Protein 3IWF (pdb70)

Sequence (175 aa):
PNILYKIDNQYPYFTKNEKKIAQFILNYPHKVVNTSSQEIANQLETSSSTTSSIIRLLSKKVTPGGFNELKTTRLSSKFLPKEVTQYYNNKLHSRPNILYKIDNQYPYFTKNEKKIAQFILNYPHKVVNTSQEIANQLETSSTTSIIRLSKKVTPGGFNELKTTRLSKFLPKEVTTQYYNVNKLHSR

Organism: Staphylococcus epidermidis (strain ATCC 12228 / FDA PCI 1200) (NCBI:txid176280)

Radius of gyration: 18.82 Å; Cα contacts (8 Å, |Δi|>4): 230; chains: 2; bounding box: 56×44×41 Å

B-factor: mean 21.35, std 7.28, range [9.42, 50.56]

InterPro domains:
  IPR000281 Helix-turn-helix protein RpiR [PF01418] (3-74)
  IPR000281 Helix-turn-helix protein RpiR [PS51071] (2-78)
  IPR001347 SIS domain [PF01380] (126-254)
  IPR001347 SIS domain [PS51464] (122-263)
  IPR009057 Homedomain-like superfamily [SSF46689] (1-78)
  IPR035472 RpiR-like, SIS domain [cd05013] (119-255)
  IPR036388 Winged helix-like DNA-binding domain superfamily [G3DSA:1.10.10.10] (1-81)
  IPR046348 SIS domain superfamily [SSF53697] (105-280)
  IPR047640 HTH-type transcriptional regulator RpiR-like [PTHR30514] (1-280)

Secondary structure (DSSP, 8-state):
--HHHHHHHHGGGS-HHHHHHHHHHHH-HHHHT--HHHHHHHHTS-HHHHHHHHHHHSTTHHHHHHHHHHTTSPPB-S----BPPP-/--HHHHHHHHGGGS-HHHHHHHHHHHH-HHHHH--HHHHHHHHTS-HHHHHHHHHHHSTTHHHHHHHHHHTTSPPB-S-----BPPP-

CATH classification: 1.10.10.10

Solvent-accessible surface area: 10530 Å² total

Foldseek 3Di:
DALLVQLVVCLVVDDPLLNLLSVCCNVCVVVLLPALCVSCVVSVHHSVSQQVSQCVSPVVGSNVSSVRSQQVDDFPDPDDCGHTDHD/DALLVQLVVCLVPDDPVLNLLSVCCNVCVVVLLVALCVSCVVRVHDSVVQQVSQCVSPVVGRNVSSVRSQVVDDAPDPDDDCGHGDHD

Structure (mmCIF, N/CA/C/O backbone):
data_3IWF
#
_entry.id   3IWF
#
_cell.length_a   48.921
_cell.length_b   54.028
_cell.length_c   173.044
_cell.angle_alpha   90.000
_cell.angle_beta   90.000
_cell.angle_gamma   90.000
#
_symmetry.space_group_name_H-M   'C 2 2 21'
#
loop_
_entity.id
_entity.type
_entity.pdbx_description
1 polymer 'Transcription regulator RpiR family'
2 non-polymer 'CHLORIDE ION'
3 non-polymer 'NICKEL (II) ION'
4 non-polymer 'SODIUM ION'
5 non-polymer 2-METHOXYETHANOL
6 non-polymer 2-AMINO-2-HYDROXYMETHYL-PROPANE-1,3-DIOL
7 water water
#
loop_
_atom_site.group_PDB
_atom_site.id
_atom_site.type_symbol
_atom_site.label_atom_id
_atom_site.label_alt_id
_atom_site.label_comp_id
_atom_site.label_asym_id
_atom_site.label_entity_id
_atom_site.label_seq_id
_atom_site.pdbx_PDB_ins_code
_atom_site.Cartn_x
_atom_site.Cartn_y
_atom_site.Cartn_z
_atom_site.occupancy
_atom_site.B_iso_or_equiv
_atom_site.auth_seq_id
_atom_site.auth_comp_id
_atom_site.auth_asym_id
_atom_site.auth_atom_id
_atom_site.pdbx_PDB_model_num
ATOM 6 N N . PRO A 1 2 ? -4.753 2.772 12.253 1.00 28.16 2 PRO A N 1
ATOM 7 C CA . PRO A 1 2 ? -4.636 3.478 13.536 1.00 26.57 2 PRO A CA 1
ATOM 8 C C . PRO A 1 2 ? -3.222 3.418 14.098 1.00 24.79 2 PRO A C 1
ATOM 9 O O . PRO A 1 2 ? -2.446 2.510 13.762 1.00 25.02 2 PRO A O 1
ATOM 13 N N . ASN A 1 3 ? -2.890 4.387 14.948 1.00 21.99 3 ASN A N 1
ATOM 14 C CA . ASN A 1 3 ? -1.605 4.393 15.610 1.00 19.85 3 ASN A CA 1
ATOM 15 C C . ASN A 1 3 ? -1.788 4.998 16.995 1.00 18.28 3 ASN A C 1
ATOM 16 O O . ASN A 1 3 ? -2.063 6.196 17.142 1.00 17.82 3 ASN A O 1
ATOM 21 N N . ILE A 1 4 ? -1.665 4.157 18.017 1.00 16.40 4 ILE A N 1
ATOM 22 C CA . ILE A 1 4 ? -1.886 4.600 19.377 1.00 14.81 4 ILE A CA 1
ATOM 23 C C . ILE A 1 4 ? -0.898 5.674 19.853 1.00 13.64 4 ILE A C 1
ATOM 24 O O . ILE A 1 4 ? -1.303 6.562 20.584 1.00 13.21 4 ILE A O 1
ATOM 29 N N . LEU A 1 5 ? 0.365 5.616 19.426 1.00 13.91 5 LEU A N 1
ATOM 30 C CA . LEU A 1 5 ? 1.336 6.626 19.845 1.00 13.31 5 LEU A CA 1
ATOM 31 C C . LEU A 1 5 ? 1.010 7.992 19.219 1.00 13.40 5 LEU A C 1
ATOM 32 O O . LEU A 1 5 ? 1.083 9.028 19.898 1.00 13.34 5 LEU A O 1
ATOM 37 N N . TYR A 1 6 ? 0.609 7.980 17.944 1.00 13.34 6 TYR A N 1
ATOM 38 C CA . TYR A 1 6 ? 0.130 9.189 17.242 1.00 13.97 6 TYR A CA 1
ATOM 39 C C . TYR A 1 6 ? -1.043 9.815 17.998 1.00 13.26 6 TYR A C 1
ATOM 40 O O . TYR A 1 6 ? -1.102 11.025 18.210 1.00 13.95 6 TYR A O 1
ATOM 49 N N . LYS A 1 7 ? -1.990 8.983 18.414 1.00 12.49 7 LYS A N 1
ATOM 50 C CA . LYS A 1 7 ? -3.148 9.467 19.174 1.00 11.99 7 LYS A CA 1
ATOM 51 C C . LYS A 1 7 ? -2.713 10.092 20.497 1.00 11.44 7 LYS A C 1
ATOM 52 O O . LYS A 1 7 ? -3.143 11.207 20.850 1.00 12.01 7 LYS A O 1
ATOM 58 N N . ILE A 1 8 ? -1.913 9.361 21.276 1.00 10.58 8 ILE A N 1
ATOM 59 C CA . ILE A 1 8 ? -1.538 9.871 22.597 1.00 10.90 8 ILE A CA 1
ATOM 60 C C . ILE A 1 8 ? -0.745 11.182 22.463 1.00 10.34 8 ILE A C 1
ATOM 61 O O . ILE A 1 8 ? -0.988 12.121 23.213 1.00 11.00 8 ILE A O 1
ATOM 66 N N . ASP A 1 9 ? 0.192 11.237 21.518 1.00 11.06 9 ASP A N 1
ATOM 67 C CA . ASP A 1 9 ? 1.001 12.436 21.327 1.00 10.46 9 ASP A CA 1
ATOM 68 C C . ASP A 1 9 ? 0.097 13.658 21.080 1.00 10.78 9 ASP A C 1
ATOM 69 O O . ASP A 1 9 ? 0.350 14.742 21.600 1.00 12.25 9 ASP A O 1
ATOM 74 N N . ASN A 1 10 ? -0.916 13.489 20.231 1.00 10.93 10 ASN A N 1
ATOM 75 C CA . ASN A 1 10 ? -1.743 14.608 19.834 1.00 11.24 10 ASN A CA 1
ATOM 76 C C . ASN A 1 10 ? -2.855 14.942 20.807 1.00 11.54 10 ASN A C 1
ATOM 77 O O . ASN A 1 10 ? -3.366 16.072 20.780 1.00 13.13 10 ASN A O 1
ATOM 82 N N . GLN A 1 11 ? -3.245 13.983 21.652 1.00 11.71 11 GLN A N 1
ATOM 83 C CA . GLN A 1 11 ? -4.222 14.274 22.707 1.00 12.66 11 GLN A CA 1
ATOM 84 C C . GLN A 1 11 ? -3.559 14.798 23.966 1.00 11.84 11 GLN A C 1
ATOM 85 O O . GLN A 1 11 ? -4.215 15.456 24.803 1.00 12.58 11 GLN A O 1
ATOM 91 N N . TYR A 1 12 ? -2.267 14.493 24.117 1.00 12.40 12 TYR A N 1
ATOM 92 C CA . TYR A 1 12 ? -1.516 14.811 25.330 1.00 11.89 12 TYR A CA 1
ATOM 93 C C . TYR A 1 12 ? -1.735 16.231 25.942 1.00 12.31 12 TYR A C 1
ATOM 94 O O . TYR A 1 12 ? -1.893 16.364 27.170 1.00 13.11 12 TYR A O 1
ATOM 103 N N . PRO A 1 13 ? -1.742 17.298 25.105 1.00 12.35 13 PRO A N 1
ATOM 104 C CA . PRO A 1 13 ? -1.761 18.628 25.729 1.00 13.25 13 PRO A CA 1
ATOM 105 C C . PRO A 1 13 ? -2.974 18.930 26.588 1.00 13.78 13 PRO A C 1
ATOM 106 O O . PRO A 1 13 ? -2.888 19.814 27.442 1.00 15.41 13 PRO A O 1
ATOM 110 N N . TYR A 1 14 ? -4.060 18.179 26.409 1.00 14.10 14 TYR A N 1
ATOM 111 C CA . TYR A 1 14 ? -5.300 18.435 27.140 1.00 14.70 14 TYR A CA 1
ATOM 112 C C . TYR A 1 14 ? -5.502 17.537 28.346 1.00 16.15 14 TYR A C 1
ATOM 113 O O . TYR A 1 14 ? -6.471 17.715 29.101 1.00 18.47 14 TYR A O 1
ATOM 122 N N . PHE A 1 15 ? -4.565 16.602 28.554 1.00 15.70 15 PHE A N 1
ATOM 123 C CA . PHE A 1 15 ? -4.609 15.700 29.700 1.00 16.63 15 PHE A CA 1
ATOM 124 C C . PHE A 1 15 ? -4.330 16.468 30.988 1.00 18.01 15 PHE A C 1
ATOM 125 O O . PHE A 1 15 ? -3.689 17.530 30.964 1.00 18.95 15 PHE A O 1
ATOM 133 N N . THR A 1 16 ? -4.773 15.914 32.115 1.00 18.24 16 THR A N 1
ATOM 134 C CA . THR A 1 16 ? -4.429 16.472 33.420 1.00 19.18 16 THR A CA 1
ATOM 135 C C . THR A 1 16 ? -2.935 16.286 33.701 1.00 18.46 16 THR A C 1
ATOM 136 O O . THR A 1 16 ? -2.241 15.551 32.997 1.00 18.71 16 THR A O 1
ATOM 140 N N . LYS A 1 17 ? -2.427 16.947 34.732 1.00 19.37 17 LYS A N 1
ATOM 141 C CA . LYS A 1 17 ? -1.029 16.785 35.112 1.00 19.92 17 LYS A CA 1
ATOM 142 C C . LYS A 1 17 ? -0.658 15.320 35.332 1.00 19.17 17 LYS A C 1
ATOM 143 O O . LYS A 1 17 ? 0.366 14.838 34.823 1.00 18.15 17 LYS A O 1
ATOM 149 N N . ASN A 1 18 ? -1.507 14.608 36.056 1.00 18.94 18 ASN A N 1
ATOM 150 C CA . ASN A 1 18 ? -1.206 13.205 36.323 1.00 18.97 18 ASN A CA 1
ATOM 151 C C . ASN A 1 18 ? -1.311 12.330 35.083 1.00 17.84 18 ASN A C 1
ATOM 152 O O . ASN A 1 18 ? -0.495 11.432 34.878 1.00 17.06 18 ASN A O 1
ATOM 157 N N . GLU A 1 19 ? -2.331 12.566 34.270 1.00 16.49 19 GLU A N 1
ATOM 158 C CA . GLU A 1 19 ? -2.456 11.839 33.009 1.00 15.00 19 GLU A CA 1
ATOM 159 C C . GLU A 1 19 ? -1.238 12.077 32.109 1.00 14.85 19 GLU A C 1
ATOM 160 O O . GLU A 1 19 ? -0.778 11.155 31.439 1.00 14.81 19 GLU A O 1
ATOM 166 N N . LYS A 1 20 ? -0.743 13.320 32.082 1.00 14.53 20 LYS A N 1
ATOM 167 C CA . LYS A 1 20 ? 0.435 13.677 31.284 1.00 15.56 20 LYS A CA 1
ATOM 168 C C . LYS A 1 20 ? 1.664 12.903 31.751 1.00 14.15 20 LYS A C 1
ATOM 169 O O . LYS A 1 20 ? 2.462 12.432 30.938 1.00 15.18 20 LYS A O 1
ATOM 175 N N . LYS A 1 21 ? 1.821 12.760 33.063 1.00 14.74 21 LYS A N 1
ATOM 176 C CA . LYS A 1 21 ? 2.962 12.012 33.562 1.00 15.56 21 LYS A CA 1
ATOM 177 C C . LYS A 1 21 ? 2.940 10.570 33.048 1.00 14.96 21 LYS A C 1
ATOM 178 O O . LYS A 1 21 ? 3.964 10.033 32.623 1.00 14.79 21 LYS A O 1
ATOM 184 N N . ILE A 1 22 ? 1.760 9.957 33.071 1.00 14.75 22 ILE A N 1
ATOM 185 C CA . ILE A 1 22 ? 1.616 8.573 32.613 1.00 13.87 22 ILE A CA 1
ATOM 186 C C . ILE A 1 22 ? 1.816 8.495 31.110 1.00 12.87 22 ILE A C 1
ATOM 187 O O . ILE A 1 22 ? 2.543 7.658 30.608 1.00 13.41 22 ILE A O 1
ATOM 192 N N . ALA A 1 23 ? 1.163 9.401 30.378 1.00 12.93 23 ALA A N 1
ATOM 193 C CA . ALA A 1 23 ? 1.266 9.395 28.915 1.00 12.60 23 ALA A CA 1
ATOM 194 C C . ALA A 1 23 ? 2.688 9.648 28.436 1.00 12.33 23 ALA A C 1
ATOM 195 O O . ALA A 1 23 ? 3.140 9.019 27.483 1.00 12.30 23 ALA A O 1
ATOM 197 N N . GLN A 1 24 ? 3.395 10.573 29.081 1.00 12.12 24 GLN A N 1
ATOM 198 C CA . GLN A 1 24 ? 4.772 10.879 28.686 1.00 13.42 24 GLN A CA 1
ATOM 199 C C . GLN A 1 24 ? 5.638 9.610 28.885 1.00 12.71 24 GLN A C 1
ATOM 200 O O . GLN A 1 24 ? 6.495 9.299 28.053 1.00 13.36 24 GLN A O 1
ATOM 206 N N . PHE A 1 25 ? 5.415 8.894 29.987 1.00 12.86 25 PHE A N 1
ATOM 207 C CA . PHE A 1 25 ? 6.139 7.648 30.209 1.00 13.37 25 PHE A CA 1
ATOM 208 C C . PHE A 1 25 ? 5.902 6.629 29.085 1.00 13.34 25 PHE A C 1
ATOM 209 O O . PHE A 1 25 ? 6.840 6.000 28.596 1.00 13.93 25 PHE A O 1
ATOM 217 N N . ILE A 1 26 ? 4.645 6.473 28.686 1.00 13.01 26 ILE A N 1
ATOM 218 C CA . ILE A 1 26 ? 4.310 5.580 27.603 1.00 13.27 26 ILE A CA 1
ATOM 219 C C . ILE A 1 26 ? 4.999 5.992 26.313 1.00 12.65 26 ILE A C 1
ATOM 220 O O . ILE A 1 26 ? 5.548 5.151 25.613 1.00 13.11 26 ILE A O 1
ATOM 225 N N . LEU A 1 27 ? 4.958 7.294 26.009 1.00 12.49 27 LEU A N 1
ATOM 226 C CA . LEU A 1 27 ? 5.526 7.792 24.774 1.00 12.46 27 LEU A CA 1
ATOM 227 C C . LEU A 1 27 ? 7.052 7.667 24.754 1.00 11.70 27 LEU A C 1
ATOM 228 O O . LEU A 1 27 ? 7.642 7.481 23.677 1.00 12.86 27 LEU A O 1
ATOM 233 N N . ASN A 1 28 ? 7.673 7.841 25.922 1.00 12.85 28 ASN A N 1
ATOM 234 C CA . ASN A 1 28 ? 9.130 7.855 26.030 1.00 12.82 28 ASN A CA 1
ATOM 235 C C . ASN A 1 28 ? 9.744 6.490 26.232 1.00 13.84 28 ASN A C 1
ATOM 236 O O . ASN A 1 28 ? 10.883 6.272 25.838 1.00 14.62 28 ASN A O 1
ATOM 241 N N . TYR A 1 29 ? 8.970 5.568 26.800 1.00 13.51 29 TYR A N 1
ATOM 242 C CA . TYR A 1 29 ? 9.483 4.234 27.103 1.00 14.64 29 TYR A CA 1
ATOM 243 C C . TYR A 1 29 ? 8.473 3.174 26.626 1.00 13.93 29 TYR A C 1
ATOM 244 O O . TYR A 1 29 ? 8.082 2.287 27.395 1.00 14.52 29 TYR A O 1
ATOM 253 N N . PRO A 1 30 ? 8.060 3.232 25.343 1.00 13.22 30 PRO A N 1
ATOM 254 C CA . PRO A 1 30 ? 7.004 2.310 24.879 1.00 14.04 30 PRO A CA 1
ATOM 255 C C . PRO A 1 30 ? 7.460 0.858 24.909 1.00 14.13 30 PRO A C 1
ATOM 256 O O . PRO A 1 30 ? 6.643 -0.027 25.162 1.00 16.01 30 PRO A O 1
ATOM 260 N N . HIS A 1 31 ? 8.757 0.613 24.708 1.00 14.54 31 HIS A N 1
ATOM 261 C CA . HIS A 1 31 ? 9.256 -0.753 24.771 1.00 14.91 31 HIS A CA 1
ATOM 262 C C . HIS A 1 31 ? 9.211 -1.267 26.198 1.00 15.57 31 HIS A C 1
ATOM 263 O O . HIS A 1 31 ? 8.782 -2.404 26.448 1.00 17.09 31 HIS A O 1
ATOM 270 N N . LYS A 1 32 ? 9.655 -0.444 27.142 1.00 16.52 32 LYS A N 1
ATOM 271 C CA . LYS A 1 32 ? 9.675 -0.841 28.547 1.00 18.11 32 LYS A CA 1
ATOM 272 C C . LYS A 1 32 ? 8.246 -1.135 29.036 1.00 17.78 32 LYS A C 1
ATOM 273 O O . LYS A 1 32 ? 8.003 -2.110 29.749 1.00 19.19 32 LYS A O 1
ATOM 279 N N . VAL A 1 33 ? 7.287 -0.318 28.620 1.00 17.71 33 VAL A N 1
ATOM 280 C CA . VAL A 1 33 ? 5.910 -0.459 29.089 1.00 18.12 33 VAL A CA 1
ATOM 281 C C . VAL A 1 33 ? 5.281 -1.824 28.805 1.00 17.85 33 VAL A C 1
ATOM 282 O O . VAL A 1 33 ? 4.520 -2.336 29.632 1.00 17.98 33 VAL A O 1
ATOM 286 N N . VAL A 1 34 ? 5.583 -2.412 27.649 1.00 19.35 34 VAL A N 1
ATOM 287 C CA . VAL A 1 34 ? 4.868 -3.630 27.235 1.00 20.59 34 VAL A CA 1
ATOM 288 C C . VAL A 1 34 ? 5.185 -4.838 28.098 1.00 22.15 34 VAL A C 1
ATOM 289 O O . VAL A 1 34 ? 4.470 -5.838 28.041 1.00 23.25 34 VAL A O 1
ATOM 293 N N . ASN A 1 35 ? 6.235 -4.746 28.902 1.00 23.25 35 ASN A N 1
ATOM 294 C CA . ASN A 1 35 ? 6.553 -5.847 29.806 1.00 24.88 35 ASN A CA 1
ATOM 295 C C . ASN A 1 35 ? 6.537 -5.426 31.273 1.00 24.78 35 ASN A C 1
ATOM 296 O O . ASN A 1 35 ? 7.257 -5.978 32.115 1.00 26.31 35 ASN A O 1
ATOM 309 N N . THR A 1 37 ? 3.758 -4.522 34.528 1.00 23.25 37 THR A N 1
ATOM 310 C CA . THR A 1 37 ? 2.424 -4.530 35.087 1.00 23.27 37 THR A CA 1
ATOM 311 C C . THR A 1 37 ? 2.032 -3.086 35.386 1.00 22.38 37 THR A C 1
ATOM 312 O O . THR A 1 37 ? 2.889 -2.177 35.465 1.00 23.10 37 THR A O 1
ATOM 316 N N A SER A 1 38 ? 0.737 -2.849 35.568 0.50 22.18 38 SER A N 1
ATOM 317 N N B SER A 1 38 ? 0.736 -2.877 35.556 0.50 22.71 38 SER A N 1
ATOM 318 C CA A SER A 1 38 ? 0.260 -1.515 35.936 0.50 21.30 38 SER A CA 1
ATOM 319 C CA B SER A 1 38 ? 0.210 -1.585 35.943 0.50 22.44 38 SER A CA 1
ATOM 320 C C A SER A 1 38 ? 0.773 -1.052 37.314 0.50 21.66 38 SER A C 1
ATOM 321 C C B SER A 1 38 ? 0.803 -1.083 37.275 0.50 22.28 38 SER A C 1
ATOM 322 O O A SER A 1 38 ? 0.972 0.144 37.558 0.50 21.57 38 SER A O 1
ATOM 323 O O B SER A 1 38 ? 1.100 0.103 37.440 0.50 22.31 38 SER A O 1
ATOM 328 N N . GLN A 1 39 ? 0.989 -2.006 38.207 1.00 21.71 39 GLN A N 1
ATOM 329 C CA . GLN A 1 39 ? 1.504 -1.693 39.520 1.00 22.19 39 GLN A CA 1
ATOM 330 C C . GLN A 1 39 ? 2.955 -1.232 39.450 1.00 21.96 39 GLN A C 1
ATOM 331 O O . GLN A 1 39 ? 3.379 -0.279 40.155 1.00 22.18 39 GLN A O 1
ATOM 337 N N . GLU A 1 40 ? 3.708 -1.892 38.582 1.00 22.20 40 GLU A N 1
ATOM 338 C CA . GLU A 1 40 ? 5.096 -1.510 38.343 1.00 21.63 40 GLU A CA 1
ATOM 339 C C . GLU A 1 40 ? 5.199 -0.092 37.761 1.00 20.98 40 GLU A C 1
ATOM 340 O O . GLU A 1 40 ? 6.074 0.693 38.167 1.00 21.25 40 GLU A O 1
ATOM 346 N N . ILE A 1 41 ? 4.322 0.237 36.819 1.00 20.64 41 ILE A N 1
ATOM 347 C CA . ILE A 1 41 ? 4.341 1.583 36.257 1.00 20.05 41 ILE A CA 1
ATOM 348 C C . ILE A 1 41 ? 3.969 2.619 37.322 1.00 20.66 41 ILE A C 1
ATOM 349 O O . ILE A 1 41 ? 4.602 3.682 37.424 1.00 21.18 41 ILE A O 1
ATOM 354 N N . ALA A 1 42 ? 2.962 2.307 38.129 1.00 21.04 42 ALA A N 1
ATOM 355 C CA . ALA A 1 42 ? 2.526 3.195 39.204 1.00 21.67 42 ALA A CA 1
ATOM 356 C C . ALA A 1 42 ? 3.630 3.547 40.203 1.00 22.45 42 ALA A C 1
ATOM 357 O O . ALA A 1 42 ? 3.788 4.694 40.640 1.00 22.92 42 ALA A O 1
ATOM 359 N N . ASN A 1 43 ? 4.387 2.537 40.584 1.00 21.65 43 ASN A N 1
ATOM 360 C CA . ASN A 1 43 ? 5.486 2.774 41.517 1.00 21.32 43 ASN A CA 1
ATOM 361 C C . ASN A 1 43 ? 6.562 3.648 40.894 1.00 21.83 43 ASN A C 1
ATOM 362 O O . ASN A 1 43 ? 7.112 4.524 41.576 1.00 22.62 43 ASN A O 1
ATOM 367 N N . GLN A 1 44 ? 6.865 3.402 39.613 1.00 21.63 44 GLN A N 1
ATOM 368 C CA . GLN A 1 44 ? 7.913 4.133 38.904 1.00 22.76 44 GLN A CA 1
ATOM 369 C C . GLN A 1 44 ? 7.547 5.612 38.827 1.00 22.69 44 GLN A C 1
ATOM 370 O O . GLN A 1 44 ? 8.413 6.478 38.950 1.00 23.38 44 GLN A O 1
ATOM 376 N N . LEU A 1 45 ? 6.262 5.885 38.629 1.00 21.90 45 LEU A N 1
ATOM 377 C CA . LEU A 1 45 ? 5.788 7.243 38.392 1.00 21.76 45 LEU A CA 1
ATOM 378 C C . LEU A 1 45 ? 5.187 7.870 39.645 1.00 22.70 45 LEU A C 1
ATOM 379 O O . LEU A 1 45 ? 4.663 8.976 39.598 1.00 24.05 45 LEU A O 1
ATOM 384 N N . GLU A 1 46 ? 5.263 7.170 40.778 1.00 23.38 46 GLU A N 1
ATOM 385 C CA . GLU A 1 46 ? 4.698 7.655 42.025 1.00 25.66 46 GLU A CA 1
ATOM 386 C C . GLU A 1 46 ? 3.221 8.017 41.869 1.00 25.09 46 GLU A C 1
ATOM 387 O O . GLU A 1 46 ? 2.774 9.093 42.255 1.00 26.21 46 GLU A O 1
ATOM 393 N N . THR A 1 47 ? 2.464 7.093 41.281 1.00 24.63 47 THR A N 1
ATOM 394 C CA . THR A 1 47 ? 1.015 7.228 41.170 1.00 24.74 47 THR A CA 1
ATOM 395 C C . THR A 1 47 ? 0.346 5.872 41.496 1.00 24.40 47 THR A C 1
ATOM 396 O O . THR A 1 47 ? 1.030 4.935 41.888 1.00 24.35 47 THR A O 1
ATOM 400 N N . SER A 1 48 ? -0.968 5.753 41.304 1.00 24.12 48 SER A N 1
ATOM 401 C CA . SER A 1 48 ? -1.657 4.506 41.670 1.00 24.09 48 SER A CA 1
ATOM 402 C C . SER A 1 48 ? -1.818 3.583 40.461 1.00 22.87 48 SER A C 1
ATOM 403 O O . SER A 1 48 ? -1.789 4.051 39.315 1.00 24.10 48 SER A O 1
ATOM 406 N N . SER A 1 49 ? -1.979 2.282 40.706 1.00 23.66 49 SER A N 1
ATOM 407 C CA A SER A 1 49 ? -2.262 1.343 39.628 0.50 22.92 49 SER A CA 1
ATOM 408 C CA B SER A 1 49 ? -2.243 1.359 39.609 0.50 23.30 49 SER A CA 1
ATOM 409 C C . SER A 1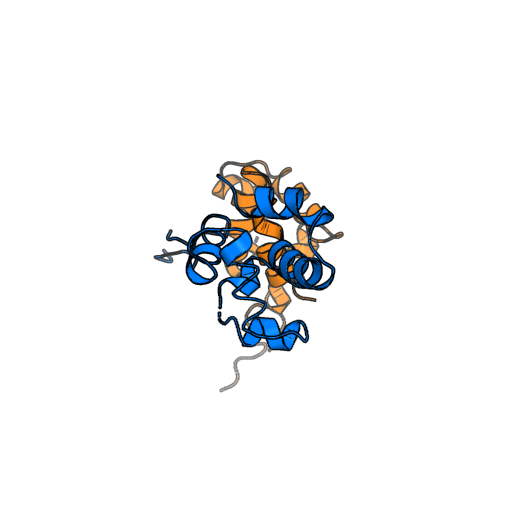 49 ? -3.559 1.705 38.913 1.00 22.73 49 SER A C 1
ATOM 410 O O . SER A 1 49 ? -3.640 1.649 37.673 1.00 22.51 49 SER A O 1
ATOM 415 N N A THR A 1 50 ? -4.569 2.058 39.707 0.50 21.97 50 THR A N 1
ATOM 416 N N B THR A 1 50 ? -4.596 2.051 39.676 0.50 22.56 50 THR A N 1
ATOM 417 C CA A THR A 1 50 ? -5.858 2.499 39.180 0.50 21.52 50 THR A CA 1
ATOM 418 C CA B THR A 1 50 ? -5.878 2.433 39.060 0.50 22.44 50 THR A CA 1
ATOM 419 C C A THR A 1 50 ? -5.694 3.627 38.154 0.50 21.52 50 THR A C 1
ATOM 420 C C B THR A 1 50 ? -5.753 3.685 38.185 0.50 22.42 50 THR A C 1
ATOM 421 O O A THR A 1 50 ? -6.269 3.558 37.074 0.50 20.74 50 THR A O 1
ATOM 422 O O B THR A 1 50 ? -6.520 3.869 37.243 0.50 22.12 50 THR A O 1
ATOM 429 N N A SER A 1 51 ? -4.899 4.646 38.480 0.50 21.71 51 SER A N 1
ATOM 430 N N B SER A 1 51 ? -4.782 4.536 38.500 0.50 22.26 51 SER A N 1
ATOM 431 C CA A SER A 1 51 ? -4.648 5.742 37.549 0.50 21.86 51 SER A CA 1
ATOM 432 C CA B SER A 1 51 ? -4.492 5.706 37.693 0.50 22.11 51 SER A CA 1
ATOM 433 C C A SER A 1 51 ? -4.058 5.252 36.219 0.50 21.13 51 SER A C 1
ATOM 434 C C B SER A 1 51 ? -4.035 5.268 36.296 0.50 21.38 51 SER A C 1
ATOM 435 O O A SER A 1 51 ? 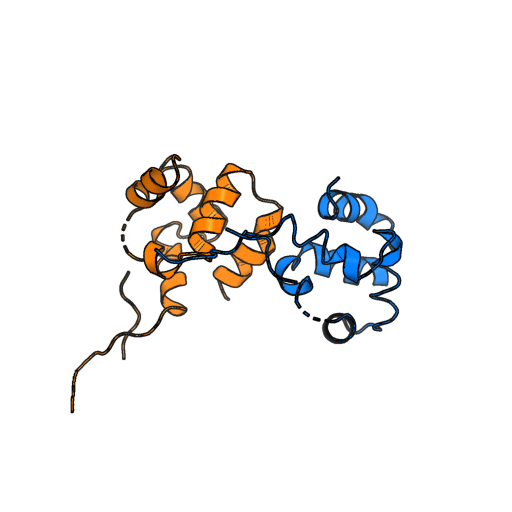-4.400 5.784 35.159 0.50 21.62 51 SER A O 1
ATOM 436 O O B SER A 1 51 ? -4.454 5.833 35.282 0.50 21.94 51 SER A O 1
ATOM 441 N N . ILE A 1 52 ? -3.175 4.252 36.272 1.00 21.61 52 ILE A N 1
ATOM 442 C CA . ILE A 1 52 ? -2.579 3.715 35.042 1.00 20.71 52 ILE A CA 1
ATOM 443 C C . ILE A 1 52 ? -3.707 3.071 34.198 1.00 20.28 52 ILE A C 1
ATOM 444 O O . ILE A 1 52 ? -3.811 3.289 32.983 1.00 20.14 52 ILE A O 1
ATOM 449 N N . ILE A 1 53 ? -4.581 2.328 34.873 1.00 20.08 53 ILE A N 1
ATOM 450 C CA . ILE A 1 53 ? -5.730 1.699 34.235 1.00 20.07 53 ILE A CA 1
ATOM 451 C C . ILE A 1 53 ? -6.711 2.712 33.633 1.00 20.39 53 ILE A C 1
ATOM 452 O O . ILE A 1 53 ? -7.158 2.544 32.481 1.00 20.07 53 ILE A O 1
ATOM 457 N N . ARG A 1 54 ? -7.058 3.744 34.401 1.00 20.33 54 ARG A N 1
ATOM 458 C CA . ARG A 1 54 ? -7.984 4.768 33.907 1.00 21.01 54 ARG A CA 1
ATOM 459 C C . ARG A 1 54 ? -7.432 5.498 32.680 1.00 19.65 54 ARG A C 1
ATOM 460 O O . ARG A 1 54 ? -8.181 5.739 31.724 1.00 20.33 54 ARG A O 1
ATOM 468 N N . LEU A 1 55 ? -6.140 5.841 32.674 1.00 18.71 55 LEU A N 1
ATOM 469 C CA A LEU A 1 55 ? -5.652 6.538 31.484 0.50 18.37 55 LEU A CA 1
ATOM 470 C CA B LEU A 1 55 ? -5.506 6.503 31.520 0.50 17.80 55 LEU A CA 1
ATOM 471 C C . LEU A 1 55 ? -5.573 5.583 30.304 1.00 17.57 55 LEU A C 1
ATOM 472 O O . LEU A 1 55 ? -5.901 5.987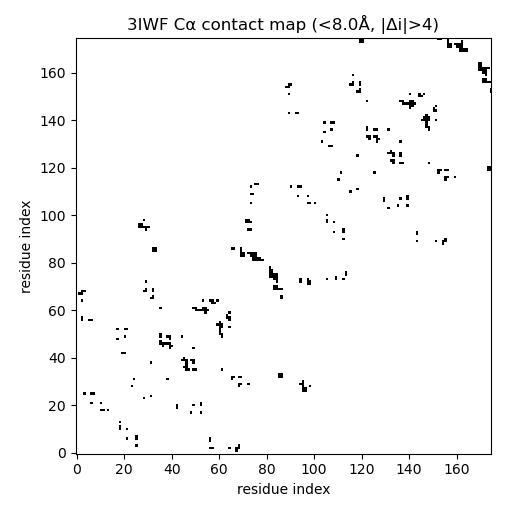 29.177 1.00 17.66 55 LEU A O 1
ATOM 481 N N . SER A 1 56 ? -5.198 4.331 30.546 1.00 17.12 56 SER A N 1
ATOM 482 C CA . SER A 1 56 ? -5.253 3.328 29.483 1.00 16.40 56 SER A CA 1
ATOM 483 C C . SER A 1 56 ? -6.645 3.228 28.851 1.00 16.70 56 SER A C 1
ATOM 484 O O . SER A 1 56 ? -6.749 3.189 27.624 1.00 16.25 56 SER A O 1
ATOM 487 N N . LYS A 1 57 ? -7.692 3.176 29.682 1.00 16.93 57 LYS A N 1
ATOM 488 C CA . LYS A 1 57 ? -9.075 3.074 29.181 1.00 17.67 57 LYS A CA 1
ATOM 489 C C . LYS A 1 57 ? -9.504 4.349 28.456 1.00 17.70 57 LYS A C 1
ATOM 490 O O . LYS A 1 57 ? -10.326 4.309 27.526 1.00 18.55 57 LYS A O 1
ATOM 496 N N . LYS A 1 58 ? -8.919 5.475 28.858 1.00 18.01 58 LYS A N 1
ATOM 497 C CA . LYS A 1 58 ? -9.209 6.719 28.193 1.00 19.11 58 LYS A CA 1
ATOM 498 C C . LYS A 1 58 ? -8.675 6.732 26.756 1.00 18.57 58 LYS A C 1
ATOM 499 O O . LYS A 1 58 ? -9.311 7.262 25.853 1.00 19.75 58 LYS A O 1
ATOM 505 N N . VAL A 1 59 ? -7.503 6.154 26.549 1.00 17.52 59 VAL A N 1
ATOM 506 C CA . VAL A 1 59 ? -6.877 6.194 25.218 1.00 17.08 59 VAL A CA 1
ATOM 507 C C . VAL A 1 59 ? -7.211 5.015 24.307 1.00 16.59 59 VAL A C 1
ATOM 508 O O . VAL A 1 59 ? -7.109 5.131 23.091 1.00 17.26 59 VAL A O 1
ATOM 512 N N . THR A 1 60 ? -7.623 3.888 24.876 1.00 15.85 60 THR A N 1
ATOM 513 C CA . THR A 1 60 ? -8.032 2.769 24.044 1.00 15.96 60 THR A CA 1
ATOM 514 C C . THR A 1 60 ? -9.140 1.985 24.756 1.00 15.58 60 THR A C 1
ATOM 515 O O . THR A 1 60 ? -9.061 1.779 25.955 1.00 15.18 60 THR A O 1
ATOM 519 N N . PRO A 1 61 ? -10.179 1.552 24.017 1.00 16.16 61 PRO A N 1
ATOM 520 C CA . PRO A 1 61 ? -11.338 0.953 24.697 1.00 16.69 61 PRO A CA 1
ATOM 521 C C . PRO A 1 61 ? -11.026 -0.246 25.590 1.00 16.56 61 PRO A C 1
ATOM 522 O O . PRO A 1 61 ? -11.618 -0.387 26.662 1.00 17.66 61 PRO A O 1
ATOM 526 N N . GLY A 1 62 ? -10.090 -1.090 25.152 1.00 16.02 62 GLY A N 1
ATOM 527 C CA . GLY A 1 62 ? -9.718 -2.289 25.886 1.00 17.10 62 GLY A CA 1
ATOM 528 C C . GLY A 1 62 ? -8.737 -2.058 27.022 1.00 16.81 62 GLY A C 1
ATOM 529 O O . GLY A 1 62 ? -8.217 -3.021 27.588 1.00 18.10 62 GLY A O 1
ATOM 530 N N . GLY A 1 63 ? -8.437 -0.796 27.363 1.00 16.36 63 GLY A N 1
ATOM 531 C CA . GLY A 1 63 ? -7.635 -0.506 28.555 1.00 17.33 63 GLY A CA 1
ATOM 532 C C . GLY A 1 63 ? -6.198 -0.988 28.473 1.00 16.62 63 GLY A C 1
ATOM 533 O O . GLY A 1 63 ? -5.603 -1.053 27.384 1.00 16.71 63 GLY A O 1
ATOM 534 N N . PHE A 1 64 ? -5.641 -1.333 29.630 1.00 17.88 64 PHE A N 1
ATOM 535 C CA . PHE A 1 64 ? -4.197 -1.596 29.740 1.00 18.21 64 PHE A CA 1
ATOM 536 C C . PHE A 1 64 ? -3.682 -2.770 28.884 1.00 18.95 64 PHE A C 1
ATOM 537 O O . PHE A 1 64 ? -2.655 -2.641 28.194 1.00 18.89 64 PHE A O 1
ATOM 545 N N . ASN A 1 65 ? -4.375 -3.909 28.924 1.00 20.41 65 ASN A N 1
ATOM 546 C CA . ASN A 1 65 ? -4.029 -5.046 28.064 1.00 21.17 65 ASN A CA 1
ATOM 547 C C . ASN A 1 65 ? -4.000 -4.634 26.614 1.00 19.41 65 ASN A C 1
ATOM 548 O O . ASN A 1 65 ? -3.084 -4.976 25.889 1.00 19.38 65 ASN A O 1
ATOM 553 N N . GLU A 1 66 ? -5.001 -3.873 26.192 1.00 17.67 66 GLU A N 1
ATOM 554 C CA . GLU A 1 66 ? -5.067 -3.477 24.797 1.00 16.82 66 GLU A CA 1
ATOM 555 C C . GLU A 1 66 ? -4.023 -2.422 24.446 1.00 15.72 66 GLU A C 1
ATOM 556 O O . GLU A 1 66 ? -3.487 -2.456 23.349 1.00 16.06 66 GLU A O 1
ATOM 562 N N . LEU A 1 67 ? -3.720 -1.517 25.377 1.00 15.75 67 LEU A N 1
ATOM 563 C CA . LEU A 1 67 ? -2.640 -0.561 25.167 1.00 15.91 67 LEU A CA 1
ATOM 564 C C . LEU A 1 67 ? -1.342 -1.310 24.857 1.00 15.78 67 LEU A C 1
ATOM 565 O O . LEU A 1 67 ? -0.618 -0.964 23.905 1.00 15.46 67 LEU A O 1
ATOM 570 N N . LYS A 1 68 ? -1.033 -2.322 25.667 1.00 16.23 68 LYS A N 1
ATOM 571 C CA . LYS A 1 68 ? 0.213 -3.068 25.466 1.00 17.56 68 LYS A CA 1
ATOM 572 C C . LYS A 1 68 ? 0.195 -3.836 24.138 1.00 17.29 68 LYS A C 1
ATOM 573 O O . LYS A 1 68 ? 1.207 -3.886 23.439 1.00 18.51 68 LYS A O 1
ATOM 579 N N A THR A 1 69 ? -0.956 -4.416 23.796 0.50 17.17 69 THR A N 1
ATOM 580 N N B THR A 1 69 ? -0.941 -4.413 23.755 0.50 17.71 69 THR A N 1
ATOM 581 C CA A THR A 1 69 ? -1.113 -5.095 22.516 0.50 17.50 69 THR A CA 1
ATOM 582 C CA B THR A 1 69 ? -0.982 -5.123 22.477 0.50 18.43 69 THR A CA 1
ATOM 583 C C A THR A 1 69 ? -0.812 -4.144 21.362 0.50 16.88 69 THR A C 1
ATOM 584 C C B THR A 1 69 ? -0.859 -4.167 21.279 0.50 17.47 69 THR A C 1
ATOM 585 O O A THR A 1 69 ? 0.006 -4.439 20.489 0.50 17.71 69 THR A O 1
ATOM 586 O O B THR A 1 69 ? -0.198 -4.483 20.283 0.50 18.21 69 THR A O 1
ATOM 593 N N . ARG A 1 70 ? -1.462 -2.983 21.391 1.00 16.71 70 ARG A N 1
ATOM 594 C CA . ARG A 1 70 ? -1.304 -1.965 20.361 1.00 16.34 70 ARG A CA 1
ATOM 595 C C . ARG A 1 70 ? 0.123 -1.452 20.276 1.00 16.41 70 ARG A C 1
ATOM 596 O O . ARG A 1 70 ? 0.676 -1.336 19.169 1.00 16.98 70 ARG A O 1
ATOM 604 N N . LEU A 1 71 ? 0.746 -1.200 21.431 1.00 16.16 71 LEU A N 1
ATOM 605 C CA . LEU A 1 71 ? 2.157 -0.768 21.443 1.00 16.64 71 LEU A CA 1
ATOM 606 C C . LEU A 1 71 ? 3.047 -1.794 20.776 1.00 17.39 71 LEU A C 1
ATOM 607 O O . LEU A 1 71 ? 3.967 -1.438 20.020 1.00 18.19 71 LEU A O 1
ATOM 612 N N A SER A 1 72 ? 2.775 -3.067 21.056 0.50 18.02 72 SER A N 1
ATOM 613 N N B SER A 1 72 ? 2.772 -3.069 21.057 0.50 18.04 72 SER A N 1
ATOM 614 C CA A SER A 1 72 ? 3.643 -4.137 20.590 0.50 18.89 72 SER A CA 1
ATOM 615 C CA B SER A 1 72 ? 3.641 -4.146 20.596 0.50 18.96 72 SER A CA 1
ATOM 616 C C A SER A 1 72 ? 3.745 -4.203 19.078 0.50 19.32 72 SER A C 1
ATOM 617 C C B SER A 1 72 ? 3.743 -4.206 19.081 0.50 19.36 72 SER A C 1
ATOM 618 O O A SER A 1 72 ? 4.771 -4.634 18.545 0.50 19.39 72 SER A O 1
ATOM 619 O O B SER A 1 72 ? 4.770 -4.638 18.549 0.50 19.43 72 SER A O 1
ATOM 624 N N . LYS A 1 73 ? 2.693 -3.753 18.392 1.00 20.14 73 LYS A N 1
ATOM 625 C CA . LYS A 1 73 ? 2.697 -3.677 16.925 1.00 20.92 73 LYS A CA 1
ATOM 626 C C . LYS A 1 73 ? 3.747 -2.713 16.355 1.00 20.91 73 LYS A C 1
ATOM 627 O O . LYS A 1 73 ? 4.134 -2.838 15.189 1.00 22.76 73 LYS A O 1
ATOM 629 N N . PHE A 1 74 ? 4.180 -1.738 17.157 1.00 18.95 74 PHE A N 1
ATOM 630 C CA . PHE A 1 74 ? 5.142 -0.724 16.716 1.00 19.12 74 PHE A CA 1
ATOM 631 C C . PHE A 1 74 ? 6.523 -0.966 17.271 1.00 18.32 74 PHE A C 1
ATOM 632 O O . PHE A 1 74 ? 7.400 -0.121 17.134 1.00 19.35 74 PHE A O 1
ATOM 640 N N . LEU A 1 75 ? 6.713 -2.120 17.899 1.00 17.15 75 LEU A N 1
ATOM 641 C CA . LEU A 1 75 ? 8.019 -2.491 18.420 1.00 17.33 75 LEU A CA 1
ATOM 642 C C . LEU A 1 75 ? 8.695 -3.471 17.463 1.00 17.62 75 LEU A C 1
ATOM 643 O O . LEU A 1 75 ? 8.052 -4.050 16.585 1.00 18.09 75 LEU A O 1
ATOM 648 N N . PRO A 1 76 ? 10.002 -3.672 17.634 1.00 18.00 76 PRO A N 1
ATOM 649 C CA . PRO A 1 76 ? 10.717 -4.585 16.736 1.00 18.80 76 PRO A CA 1
ATOM 650 C C . PRO A 1 76 ? 10.184 -6.013 16.813 1.00 20.17 76 PRO A C 1
ATOM 651 O O . PRO A 1 76 ? 9.807 -6.480 17.883 1.00 20.10 76 PRO A O 1
ATOM 655 N N . LYS A 1 77 ? 10.128 -6.656 15.655 1.00 21.63 77 LYS A N 1
ATOM 656 C CA . LYS A 1 77 ? 9.817 -8.068 15.572 1.00 23.37 77 LYS A CA 1
ATOM 657 C C . LYS A 1 77 ? 10.988 -8.863 16.116 1.00 23.04 77 LYS A C 1
ATOM 658 O O . LYS A 1 77 ? 12.146 -8.409 16.086 1.00 24.00 77 LYS A O 1
ATOM 664 N N . GLU A 1 78 ? 10.681 -10.040 16.638 1.00 23.03 78 GLU A N 1
ATOM 665 C CA . GLU A 1 78 ? 11.691 -10.874 17.270 1.00 23.32 78 GLU A CA 1
ATOM 666 C C . GLU A 1 78 ? 12.012 -12.046 16.389 1.00 23.65 78 GLU A C 1
ATOM 667 O O . GLU A 1 78 ? 11.140 -12.577 15.722 1.00 24.75 78 GLU A O 1
ATOM 673 N N . VAL A 1 79 ? 13.266 -12.469 16.420 1.00 23.62 79 VAL A N 1
ATOM 674 C CA . VAL A 1 79 ? 13.708 -13.603 15.634 1.00 24.71 79 VAL A CA 1
ATOM 675 C C . VAL A 1 79 ? 13.130 -14.888 16.227 1.00 26.69 79 VAL A C 1
ATOM 676 O O . VAL A 1 79 ? 13.207 -15.114 17.431 1.00 27.71 79 VAL A O 1
ATOM 680 N N . THR A 1 80 ? 12.542 -15.707 15.360 1.00 28.27 80 THR A N 1
ATOM 681 C CA . THR A 1 80 ? 11.986 -17.000 15.766 1.00 29.79 80 THR A CA 1
ATOM 682 C C . THR A 1 80 ? 13.069 -18.064 15.722 1.00 29.36 80 THR A C 1
ATOM 683 O O . THR A 1 80 ? 13.247 -18.822 16.673 1.00 31.26 80 THR A O 1
ATOM 687 N N . GLN A 1 81 ? 13.792 -18.117 14.613 1.00 28.42 81 GLN A N 1
ATOM 688 C CA . GLN A 1 81 ? 14.861 -19.085 14.466 1.00 27.81 81 GLN A CA 1
ATOM 689 C C . GLN A 1 81 ? 16.154 -18.402 14.058 1.00 26.37 81 GLN A C 1
ATOM 690 O O . GLN A 1 81 ? 16.182 -17.621 13.102 1.00 26.62 81 GLN A O 1
ATOM 692 N N . TYR A 1 82 ? 17.211 -18.686 14.821 1.00 25.69 82 TYR A N 1
ATOM 693 C CA A TYR A 1 82 ? 18.554 -18.184 14.522 0.50 25.11 82 TYR A CA 1
ATOM 694 C CA B TYR A 1 82 ? 18.554 -18.201 14.538 0.50 25.08 82 TYR A CA 1
ATOM 695 C C . TYR A 1 82 ? 19.317 -19.177 13.652 1.00 25.66 82 TYR A C 1
ATOM 696 O O . TYR A 1 82 ? 19.935 -20.120 14.152 1.00 25.64 82 TYR A O 1
ATOM 713 N N . ASN A 1 83 ? 19.255 -18.944 12.344 1.00 27.15 83 ASN A N 1
ATOM 714 C CA . ASN A 1 83 ? 19.869 -19.793 11.328 1.00 28.77 83 ASN A CA 1
ATOM 715 C C . ASN A 1 83 ? 21.059 -19.077 10.710 1.00 29.58 83 ASN A C 1
ATOM 716 O O . ASN A 1 83 ? 20.893 -17.980 10.158 1.00 30.60 83 ASN A O 1
ATOM 721 N N . ASN A 1 97 ? 10.171 -14.191 11.697 1.00 36.58 97 ASN A N 1
ATOM 722 C CA . ASN A 1 97 ? 10.058 -13.237 12.797 1.00 36.05 97 ASN A CA 1
ATOM 723 C C . ASN A 1 97 ? 8.643 -13.213 13.370 1.00 34.91 97 ASN A C 1
ATOM 724 O O . ASN A 1 97 ? 7.672 -13.542 12.675 1.00 35.95 97 ASN A O 1
ATOM 729 N N . LYS A 1 98 ? 8.528 -12.824 14.637 1.00 32.87 98 LYS A N 1
ATOM 730 C CA . LYS A 1 98 ? 7.239 -12.787 15.320 1.00 31.15 98 LYS A CA 1
ATOM 731 C C . LYS A 1 98 ? 6.995 -11.436 15.990 1.00 30.03 98 LYS A C 1
ATOM 732 O O . LYS A 1 98 ? 7.928 -10.653 16.195 1.00 28.95 98 LYS A O 1
ATOM 738 N N . LEU A 1 99 ? 5.735 -11.177 16.325 1.00 28.90 99 LEU A N 1
ATOM 739 C CA . LEU A 1 99 ? 5.335 -9.996 17.064 1.00 28.88 99 LEU A CA 1
ATOM 740 C C . LEU A 1 99 ? 6.126 -9.884 18.350 1.00 27.34 99 LEU A C 1
ATOM 741 O O . LEU A 1 99 ? 6.382 -10.884 19.032 1.00 27.48 99 LEU A O 1
ATOM 746 N N . HIS A 1 100 ? 6.543 -8.662 18.675 1.00 26.03 100 HIS A N 1
ATOM 747 C CA . HIS A 1 100 ? 7.227 -8.430 19.919 1.00 25.22 100 HIS A CA 1
ATOM 748 C C . HIS A 1 100 ? 6.386 -8.953 21.081 1.00 27.14 100 HIS A C 1
ATOM 749 O O . HIS A 1 100 ? 5.163 -8.771 21.111 1.00 27.66 100 HIS A O 1
ATOM 756 N N . SER A 1 101 ? 7.053 -9.581 22.040 1.00 29.02 101 SER A N 1
ATOM 757 C CA . SER A 1 101 ? 6.391 -10.050 23.258 1.00 30.90 101 SER A CA 1
ATOM 758 C C . SER A 1 101 ? 5.642 -8.944 24.018 1.00 32.09 101 SER A C 1
ATOM 759 O O . SER A 1 101 ? 5.934 -7.736 23.881 1.00 31.84 101 SER A O 1
ATOM 762 N N . ARG A 1 102 ? 4.683 -9.382 24.830 1.00 32.88 102 ARG A N 1
ATOM 763 C CA . ARG A 1 102 ? 4.003 -8.541 25.811 1.00 33.53 102 ARG A CA 1
ATOM 764 C C . ARG A 1 102 ? 3.626 -9.462 26.955 1.00 34.34 102 ARG A C 1
ATOM 765 O O . ARG A 1 102 ? 3.494 -10.673 26.743 1.00 35.09 102 ARG A O 1
ATOM 772 N N . PRO B 1 2 ? 24.379 4.750 30.834 1.00 26.14 2 PRO B N 1
ATOM 773 C CA . PRO B 1 2 ? 23.652 4.698 29.551 1.00 25.67 2 PRO B CA 1
ATOM 774 C C . PRO B 1 2 ? 23.651 3.302 28.955 1.00 24.76 2 PRO B C 1
ATOM 775 O O . PRO B 1 2 ? 24.541 2.490 29.237 1.00 25.49 2 PRO B O 1
ATOM 779 N N . ASN B 1 3 ? 22.647 3.034 28.130 1.00 22.29 3 ASN B N 1
ATOM 780 C CA . ASN B 1 3 ? 22.537 1.743 27.460 1.00 20.97 3 ASN B CA 1
ATOM 781 C C . ASN B 1 3 ? 21.971 2.009 26.077 1.00 19.99 3 ASN B C 1
ATOM 782 O O . ASN B 1 3 ? 20.828 2.462 25.925 1.00 18.62 3 ASN B O 1
ATOM 787 N N . ILE B 1 4 ? 22.806 1.785 25.064 1.00 17.73 4 ILE B N 1
ATOM 788 C CA . ILE B 1 4 ? 22.424 2.098 23.692 1.00 16.13 4 ILE B CA 1
ATOM 789 C C . ILE B 1 4 ? 21.266 1.232 23.188 1.00 14.90 4 ILE B C 1
ATOM 790 O O . ILE B 1 4 ? 20.430 1.718 22.434 1.00 14.15 4 ILE B O 1
ATOM 795 N N . LEU B 1 5 ? 21.197 -0.028 23.621 1.00 14.76 5 LEU B N 1
ATOM 796 C CA . LEU B 1 5 ? 20.098 -0.905 23.187 1.00 14.21 5 LEU B CA 1
ATOM 797 C C . LEU B 1 5 ? 18.784 -0.441 23.819 1.00 14.50 5 LEU B C 1
ATOM 798 O O . LEU B 1 5 ? 17.755 -0.437 23.143 1.00 14.62 5 LEU B O 1
ATOM 803 N N . TYR B 1 6 ? 18.831 -0.039 25.082 1.00 15.13 6 TYR B N 1
ATOM 804 C CA . TYR B 1 6 ? 17.686 0.553 25.775 1.00 15.00 6 TYR B CA 1
ATOM 805 C C . TYR B 1 6 ? 17.149 1.781 25.018 1.00 14.10 6 TYR B C 1
ATOM 806 O O . TYR B 1 6 ? 15.931 1.930 24.794 1.00 14.63 6 TYR B O 1
ATOM 815 N N . LYS B 1 7 ? 18.072 2.634 24.581 1.00 13.39 7 LYS B N 1
ATOM 816 C CA . LYS B 1 7 ? 17.716 3.803 23.799 1.00 13.18 7 LYS B CA 1
ATOM 817 C C . LYS B 1 7 ? 17.040 3.429 22.490 1.00 12.61 7 LYS B C 1
ATOM 818 O O . LYS B 1 7 ? 15.955 3.943 22.178 1.00 13.68 7 LYS B O 1
ATOM 824 N N . ILE B 1 8 ? 17.683 2.549 21.711 1.00 12.61 8 ILE B N 1
ATOM 825 C CA . ILE B 1 8 ? 17.151 2.192 20.390 1.00 12.14 8 ILE B CA 1
ATOM 826 C C . ILE B 1 8 ? 15.781 1.524 20.517 1.00 11.90 8 ILE B C 1
ATOM 827 O O . ILE B 1 8 ? 14.860 1.860 19.776 1.00 12.57 8 ILE B O 1
ATOM 832 N N . ASP B 1 9 ? 15.637 0.589 21.460 1.00 12.53 9 ASP B N 1
ATOM 833 C CA . ASP B 1 9 ? 14.329 -0.063 21.699 1.00 13.12 9 ASP B CA 1
ATOM 834 C C . ASP B 1 9 ? 13.202 0.944 21.944 1.00 13.17 9 ASP B C 1
ATOM 835 O O . ASP B 1 9 ? 12.110 0.810 21.407 1.00 14.40 9 ASP B O 1
ATOM 840 N N . ASN B 1 10 ? 13.474 1.944 22.775 1.00 12.72 10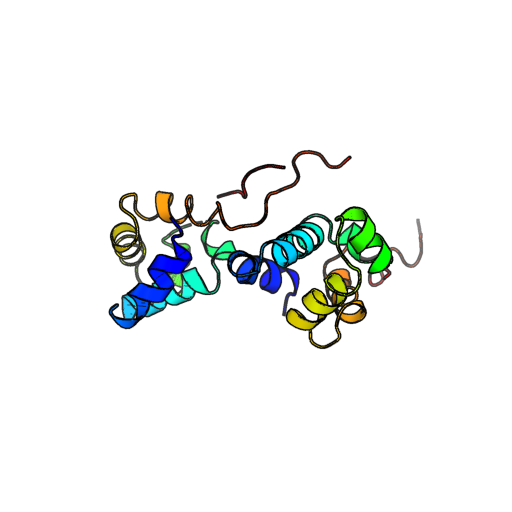 ASN B N 1
ATOM 841 C CA . ASN B 1 10 ? 12.437 2.886 23.158 1.00 13.04 10 ASN B CA 1
ATOM 842 C C . ASN B 1 10 ? 12.216 4.035 22.181 1.00 12.69 10 ASN B C 1
ATOM 843 O O . ASN B 1 10 ? 11.150 4.670 22.220 1.00 14.59 10 ASN B O 1
ATOM 848 N N . GLN B 1 11 ? 13.198 4.306 21.314 1.00 12.77 11 GLN B N 1
ATOM 849 C CA . GLN B 1 11 ? 13.008 5.280 20.229 1.00 13.23 11 GLN B CA 1
ATOM 850 C C . GLN B 1 11 ? 12.449 4.665 18.961 1.00 13.25 11 GLN B C 1
ATOM 851 O O . GLN B 1 11 ? 11.871 5.368 18.133 1.00 13.62 11 GLN B O 1
ATOM 857 N N . TYR B 1 12 ? 12.584 3.346 18.825 1.00 13.09 12 TYR B N 1
ATOM 858 C CA . TYR B 1 12 ? 12.215 2.613 17.617 1.00 12.83 12 TYR B CA 1
ATOM 859 C C . TYR B 1 12 ? 10.842 2.977 17.017 1.00 13.57 12 TYR B C 1
ATOM 860 O O . TYR B 1 12 ? 10.749 3.159 15.818 1.00 13.31 12 TYR B O 1
ATOM 869 N N . PRO B 1 13 ? 9.778 3.092 17.848 1.00 13.42 13 PRO B N 1
ATOM 870 C CA . PRO B 1 13 ? 8.451 3.246 17.204 1.00 13.96 13 PRO B CA 1
ATOM 871 C C . PRO B 1 13 ? 8.279 4.482 16.320 1.00 13.82 13 PRO B C 1
ATOM 872 O O . PRO B 1 13 ? 7.390 4.498 15.449 1.00 15.78 13 PRO B O 1
ATOM 876 N N . TYR B 1 14 ? 9.121 5.490 16.523 1.00 13.77 14 TYR B N 1
ATOM 877 C CA . TYR B 1 14 ? 8.987 6.750 15.780 1.00 13.94 14 TYR B CA 1
ATOM 878 C C . TYR B 1 14 ? 9.922 6.877 14.586 1.00 15.01 14 TYR B C 1
ATOM 879 O O . TYR B 1 14 ? 9.864 7.864 13.835 1.00 17.41 14 TYR B O 1
ATOM 888 N N . PHE B 1 15 ? 10.790 5.887 14.410 1.00 14.89 15 PHE B N 1
ATOM 889 C CA . PHE B 1 15 ? 11.701 5.879 13.286 1.00 15.31 15 PHE B CA 1
ATOM 890 C C . PHE B 1 15 ? 10.938 5.676 11.970 1.00 16.07 15 PHE B C 1
ATOM 891 O O . PHE B 1 15 ? 9.790 5.181 11.963 1.00 16.84 15 PHE B O 1
ATOM 899 N N . THR B 1 16 ? 11.557 6.073 10.861 1.00 16.61 16 THR B N 1
ATOM 900 C CA . THR B 1 16 ? 11.003 5.818 9.547 1.00 17.87 16 THR B CA 1
ATOM 901 C C . THR B 1 16 ? 11.068 4.316 9.249 1.00 17.79 16 THR B C 1
ATOM 902 O O . THR B 1 16 ? 11.766 3.562 9.932 1.00 17.42 16 THR B O 1
ATOM 906 N N . LYS B 1 17 ? 10.410 3.887 8.177 1.00 18.52 17 LYS B N 1
ATOM 907 C CA . LYS B 1 17 ? 10.444 2.478 7.770 1.00 19.28 17 LYS B CA 1
ATOM 908 C C . LYS B 1 17 ? 11.864 1.958 7.581 1.00 18.89 17 LYS B C 1
ATOM 909 O O . LYS B 1 17 ? 12.198 0.883 8.072 1.00 19.24 17 LYS B O 1
ATOM 915 N N . ASN B 1 18 ? 12.692 2.714 6.870 1.00 18.17 18 ASN B N 1
ATOM 916 C CA . ASN B 1 18 ? 14.072 2.306 6.621 1.00 17.63 18 ASN B CA 1
ATOM 917 C C . ASN B 1 18 ? 14.889 2.293 7.906 1.00 16.71 18 ASN B C 1
ATOM 918 O O . ASN B 1 18 ? 15.669 1.362 8.144 1.00 15.82 18 ASN B O 1
ATOM 923 N N . GLU B 1 19 ? 14.702 3.321 8.737 1.00 15.74 19 GLU B N 1
ATOM 924 C CA . GLU B 1 19 ? 15.412 3.373 10.012 1.00 14.56 19 GLU B CA 1
ATOM 925 C C . GLU B 1 19 ? 15.027 2.176 10.874 1.00 13.54 19 GLU B C 1
ATOM 926 O O . GLU B 1 19 ? 15.876 1.609 11.558 1.00 13.49 19 GLU B O 1
ATOM 932 N N . LYS B 1 20 ? 13.750 1.820 10.867 1.00 14.22 20 LYS B N 1
ATOM 933 C CA . LYS B 1 20 ? 13.280 0.670 11.648 1.00 14.13 20 LYS B CA 1
ATOM 934 C C . LYS B 1 20 ? 13.922 -0.632 11.167 1.00 14.48 20 LYS B C 1
ATOM 935 O O . LYS B 1 20 ? 14.282 -1.476 11.978 1.00 14.75 20 LYS B O 1
ATOM 941 N N . LYS B 1 21 ? 14.052 -0.786 9.855 1.00 15.25 21 LYS B N 1
ATOM 942 C CA . LYS B 1 21 ? 14.708 -1.979 9.333 1.00 14.89 21 LYS B CA 1
ATOM 943 C C . LYS B 1 21 ? 16.130 -2.095 9.903 1.00 14.24 21 LYS B C 1
ATOM 944 O O . LYS B 1 21 ? 16.570 -3.193 10.327 1.00 14.15 21 LYS B O 1
ATOM 950 N N . ILE B 1 22 ? 16.857 -0.972 9.903 1.00 13.54 22 ILE B N 1
ATOM 951 C CA . ILE B 1 22 ? 18.237 -0.959 10.382 1.00 13.61 22 ILE B CA 1
ATOM 952 C C . ILE B 1 22 ? 18.278 -1.217 11.884 1.00 12.49 22 ILE B C 1
ATOM 953 O O . ILE B 1 22 ? 19.053 -2.052 12.366 1.00 13.11 22 ILE B O 1
ATOM 958 N N . ALA B 1 23 ? 17.433 -0.504 12.627 1.00 12.26 23 ALA B N 1
ATOM 959 C CA . ALA B 1 23 ? 17.387 -0.628 14.067 1.00 12.66 23 ALA B CA 1
ATOM 960 C C . ALA B 1 23 ? 16.966 -2.025 14.529 1.00 12.19 23 ALA B C 1
ATOM 961 O O . ALA B 1 23 ? 17.527 -2.542 15.501 1.00 12.50 23 ALA B O 1
ATOM 963 N N . GLN B 1 24 ? 15.982 -2.628 13.850 1.00 12.61 24 GLN B N 1
ATOM 964 C CA . GLN B 1 24 ? 15.572 -3.992 14.201 1.00 13.55 24 GLN B CA 1
ATOM 965 C C . GLN B 1 24 ? 16.739 -4.980 14.013 1.00 12.85 24 GLN B C 1
ATOM 966 O O . GLN B 1 24 ? 16.949 -5.865 14.842 1.00 13.31 24 GLN B O 1
ATOM 972 N N . PHE B 1 25 ? 17.507 -4.796 12.941 1.00 12.42 25 PHE B N 1
ATOM 973 C CA . PHE B 1 25 ? 18.663 -5.653 12.728 1.00 12.75 25 PHE B CA 1
ATOM 974 C C . PHE B 1 25 ? 19.681 -5.494 13.875 1.00 12.60 25 PHE B C 1
ATOM 975 O O . PHE B 1 25 ? 20.225 -6.491 14.382 1.00 13.15 25 PHE B O 1
ATOM 983 N N . ILE B 1 26 ? 19.968 -4.255 14.276 1.00 12.63 26 ILE B N 1
ATOM 984 C CA . ILE B 1 26 ? 20.894 -4.029 15.378 1.00 12.87 26 ILE B CA 1
ATOM 985 C C . ILE B 1 26 ? 20.406 -4.676 16.675 1.00 12.43 26 ILE B C 1
ATOM 986 O O . ILE B 1 26 ? 21.180 -5.293 17.414 1.00 12.95 26 ILE B O 1
ATOM 991 N N . LEU B 1 27 ? 19.118 -4.525 16.957 1.00 12.40 27 LEU B N 1
ATOM 992 C CA . LEU B 1 27 ? 18.549 -5.050 18.180 1.00 12.62 27 LEU B CA 1
ATOM 993 C C . LEU B 1 27 ? 18.501 -6.578 18.193 1.00 12.64 27 LEU B C 1
ATOM 994 O O . LEU B 1 27 ? 18.604 -7.201 19.267 1.00 13.07 27 LEU B O 1
ATOM 999 N N . ASN B 1 28 ? 18.272 -7.164 17.018 1.00 12.97 28 ASN B N 1
ATOM 1000 C CA . ASN B 1 28 ? 18.107 -8.623 16.907 1.00 13.27 28 ASN B CA 1
ATOM 1001 C C . ASN B 1 28 ? 19.409 -9.372 16.700 1.00 13.62 28 ASN B C 1
ATOM 1002 O O . ASN B 1 28 ? 19.527 -10.535 17.066 1.00 14.53 28 ASN B O 1
ATOM 1007 N N . TYR B 1 29 ? 20.401 -8.682 16.149 1.00 12.96 29 TYR B N 1
ATOM 1008 C CA . TYR B 1 29 ? 21.695 -9.291 15.860 1.00 13.13 29 TYR B CA 1
ATOM 1009 C C . TYR B 1 29 ? 22.844 -8.411 16.347 1.00 12.29 29 TYR B C 1
ATOM 1010 O O . TYR B 1 29 ? 23.769 -8.112 15.585 1.00 12.87 29 TYR B O 1
ATOM 1019 N N . PRO B 1 30 ? 22.814 -8.027 17.631 1.00 12.04 30 PRO B N 1
ATOM 1020 C CA . PRO B 1 30 ? 23.832 -7.085 18.107 1.00 12.13 30 PRO B CA 1
ATOM 1021 C C . PRO B 1 30 ? 25.243 -7.669 18.089 1.00 12.11 30 PRO B C 1
ATOM 1022 O O . PRO B 1 30 ? 26.205 -6.916 17.891 1.00 13.36 30 PRO B O 1
ATOM 1026 N N . HIS B 1 31 ? 25.363 -8.983 18.307 1.00 11.87 31 HIS B N 1
ATOM 1027 C CA . HIS B 1 31 ? 26.664 -9.610 18.224 1.00 11.61 31 HIS B CA 1
ATOM 1028 C C . HIS B 1 31 ? 27.185 -9.619 16.781 1.00 12.92 31 HIS B C 1
ATOM 1029 O O . HIS B 1 31 ? 28.346 -9.292 16.530 1.00 15.24 31 HIS B O 1
ATOM 1036 N N . LYS B 1 32 ? 26.320 -9.960 15.834 1.00 14.10 32 LYS B N 1
ATOM 1037 C CA . LYS B 1 32 ? 26.691 -9.977 14.428 1.00 15.76 32 LYS B CA 1
ATOM 1038 C C . LYS B 1 32 ? 27.150 -8.579 13.984 1.00 15.07 32 LYS B C 1
ATOM 1039 O O . LYS B 1 32 ? 28.144 -8.434 13.278 1.00 16.20 32 LYS B O 1
ATOM 1045 N N . VAL B 1 33 ? 26.440 -7.535 14.417 1.00 15.03 33 VAL B N 1
ATOM 1046 C CA . VAL B 1 33 ? 26.770 -6.161 14.010 1.00 15.87 33 VAL B CA 1
ATOM 1047 C C . VAL B 1 33 ? 28.186 -5.716 14.372 1.00 15.93 33 VAL B C 1
ATOM 1048 O O . VAL B 1 33 ? 28.826 -5.006 13.589 1.00 15.82 33 VAL B O 1
ATOM 1052 N N . VAL B 1 34 ? 28.681 -6.115 15.543 1.00 16.19 34 VAL B N 1
ATOM 1053 C CA . VAL B 1 34 ? 29.979 -5.547 15.989 1.00 18.43 34 VAL B CA 1
ATOM 1054 C C . VAL B 1 34 ? 31.140 -5.986 15.121 1.00 20.49 34 VAL B C 1
ATOM 1055 O O . VAL B 1 34 ? 32.197 -5.365 15.176 1.00 23.29 34 VAL B O 1
ATOM 1059 N N . ASN B 1 35 ? 30.953 -7.048 14.344 1.00 21.82 35 ASN B N 1
ATOM 1060 C CA . ASN B 1 35 ? 32.010 -7.466 13.417 1.00 23.27 35 ASN B CA 1
ATOM 1061 C C . ASN B 1 35 ? 31.608 -7.374 11.972 1.00 23.43 35 ASN B C 1
ATOM 1062 O O . ASN B 1 35 ? 32.081 -8.152 11.136 1.00 25.30 35 ASN B O 1
ATOM 1072 N N . THR B 1 37 ? 31.009 -4.413 8.698 1.00 20.29 37 THR B N 1
ATOM 1073 C CA . THR B 1 37 ? 31.136 -3.051 8.204 1.00 21.14 37 THR B CA 1
ATOM 1074 C C . THR B 1 37 ? 29.755 -2.506 7.828 1.00 20.63 37 THR B C 1
ATOM 1075 O O . THR B 1 37 ? 28.785 -3.266 7.684 1.00 20.25 37 THR B O 1
ATOM 1079 N N . SER B 1 38 ? 29.651 -1.191 7.669 1.00 21.20 38 SER B N 1
ATOM 1080 C CA . SER B 1 38 ? 28.370 -0.603 7.278 1.00 20.65 38 SER B CA 1
ATOM 1081 C C . SER B 1 38 ? 27.938 -1.095 5.890 1.00 20.42 38 SER B C 1
ATOM 1082 O O . SER B 1 38 ? 26.762 -1.285 5.638 1.00 20.22 38 SER B O 1
ATOM 1085 N N . GLN B 1 39 ? 28.903 -1.343 5.014 1.00 20.61 39 GLN B N 1
ATOM 1086 C CA . GLN B 1 39 ? 28.606 -1.869 3.692 1.00 20.87 39 GLN B CA 1
ATOM 1087 C C . GLN B 1 39 ? 28.023 -3.285 3.794 1.00 20.18 39 GLN B C 1
ATOM 1088 O O . GLN B 1 39 ? 27.101 -3.624 3.065 1.00 19.90 39 GLN B O 1
ATOM 1094 N N . GLU B 1 40 ? 28.569 -4.102 4.702 1.00 19.65 40 GLU B N 1
ATOM 1095 C CA . GLU B 1 40 ? 28.040 -5.447 4.929 1.00 19.30 40 GLU B CA 1
ATOM 1096 C C . GLU B 1 40 ? 26.616 -5.429 5.469 1.00 18.40 40 GLU B C 1
ATOM 1097 O O . GLU B 1 40 ? 25.770 -6.213 5.023 1.00 17.70 40 GLU B O 1
ATOM 1103 N N . ILE B 1 41 ? 26.343 -4.540 6.417 1.00 17.86 41 ILE B N 1
ATOM 1104 C CA . ILE B 1 41 ? 24.998 -4.429 6.958 1.00 17.05 41 ILE B CA 1
ATOM 1105 C C . ILE B 1 41 ? 24.043 -3.949 5.867 1.00 17.12 41 ILE B C 1
ATOM 1106 O O . ILE B 1 41 ? 22.951 -4.503 5.714 1.00 17.58 41 ILE B O 1
ATOM 1111 N N . ALA B 1 42 ? 24.481 -2.959 5.083 1.00 17.30 42 ALA B N 1
ATOM 1112 C CA . ALA B 1 42 ? 23.679 -2.441 3.992 1.00 18.06 42 ALA B CA 1
ATOM 1113 C C . ALA B 1 42 ? 23.301 -3.538 3.003 1.00 18.24 42 ALA B C 1
ATOM 1114 O O . ALA B 1 42 ? 22.144 -3.645 2.584 1.00 19.28 42 ALA B O 1
ATOM 1116 N N . ASN B 1 43 ? 24.273 -4.369 2.630 1.00 17.89 43 ASN B N 1
ATOM 1117 C CA . ASN B 1 43 ? 23.998 -5.452 1.691 1.00 19.14 43 ASN B CA 1
ATOM 1118 C C . ASN B 1 43 ? 23.022 -6.476 2.270 1.00 19.29 43 ASN B C 1
ATOM 1119 O O . ASN B 1 43 ? 22.157 -6.980 1.557 1.00 21.15 43 ASN B O 1
ATOM 1124 N N . GLN B 1 44 ? 23.148 -6.774 3.5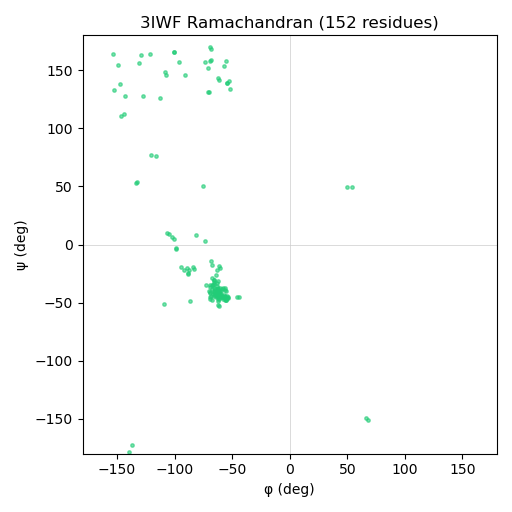62 1.00 19.05 44 GLN B N 1
ATOM 1125 C CA . GLN B 1 44 ? 22.206 -7.669 4.231 1.00 19.88 44 GLN B CA 1
ATOM 1126 C C . GLN B 1 44 ? 20.773 -7.148 4.191 1.00 19.38 44 GLN B C 1
ATOM 1127 O O . GLN B 1 44 ? 19.822 -7.913 4.031 1.00 20.13 44 GLN B O 1
ATOM 1133 N N . LEU B 1 45 ? 20.624 -5.835 4.319 1.00 19.01 45 LEU B N 1
ATOM 1134 C CA . LEU B 1 45 ? 19.304 -5.224 4.511 1.00 18.86 45 LEU B CA 1
ATOM 1135 C C . LEU B 1 45 ? 18.725 -4.575 3.254 1.00 19.55 45 LEU B C 1
ATOM 1136 O O . LEU B 1 45 ? 17.688 -3.931 3.330 1.00 20.52 45 LEU B O 1
ATOM 1141 N N . GLU B 1 46 ? 19.388 -4.734 2.112 1.00 19.51 46 GLU B N 1
ATOM 1142 C CA . GLU B 1 46 ? 18.970 -4.047 0.862 1.00 20.07 46 GLU B CA 1
ATOM 1143 C C . GLU B 1 46 ? 18.748 -2.554 1.093 1.00 19.45 46 GLU B C 1
ATOM 1144 O O . GLU B 1 46 ? 17.732 -1.968 0.694 1.00 20.50 46 GLU B O 1
ATOM 1150 N N . THR B 1 47 ? 19.736 -1.937 1.722 1.00 18.24 47 THR B N 1
ATOM 1151 C CA . THR B 1 47 ? 19.730 -0.493 1.915 1.00 18.87 47 THR B CA 1
ATOM 1152 C C . THR B 1 47 ? 21.128 0.073 1.694 1.00 18.59 47 THR B C 1
ATOM 1153 O O . THR B 1 47 ? 22.063 -0.663 1.371 1.00 19.14 47 THR B O 1
ATOM 1157 N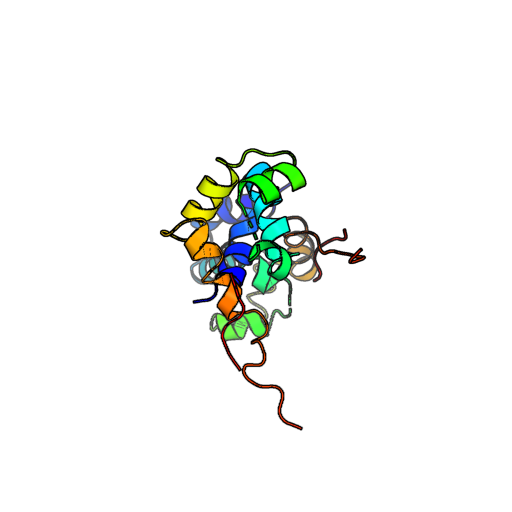 N . SER B 1 48 ? 21.265 1.380 1.867 1.00 19.48 48 SER B N 1
ATOM 1158 C CA . SER B 1 48 ? 22.535 2.029 1.599 1.00 19.45 48 SER B CA 1
ATOM 1159 C C . SER B 1 48 ? 23.420 2.085 2.824 1.00 19.38 48 SER B C 1
ATOM 1160 O O . SER B 1 48 ? 22.935 2.231 3.947 1.00 18.72 48 SER B O 1
ATOM 1163 N N . SER B 1 49 ? 24.721 1.975 2.592 1.00 19.64 49 SER B N 1
ATOM 1164 C CA . SER B 1 49 ? 25.699 2.220 3.648 1.00 19.83 49 SER B CA 1
ATOM 1165 C C . SER B 1 49 ? 25.508 3.623 4.275 1.00 19.44 49 SER B C 1
ATOM 1166 O O . SER B 1 49 ? 25.587 3.775 5.498 1.00 19.32 49 SER B O 1
ATOM 1169 N N . THR B 1 50 ? 25.217 4.641 3.467 1.00 19.80 50 THR B N 1
ATOM 1170 C CA A THR B 1 50 ? 24.976 5.972 4.017 0.50 19.77 50 THR B CA 1
ATOM 1171 C CA B THR B 1 50 ? 24.996 5.958 4.057 0.50 19.22 50 THR B CA 1
ATOM 1172 C C . THR B 1 50 ? 23.795 5.999 5.000 1.00 19.37 50 THR B C 1
ATOM 1173 O O . THR B 1 50 ? 23.850 6.688 6.017 1.00 19.76 50 THR B O 1
ATOM 1180 N N . SER B 1 51 ? 22.739 5.239 4.700 1.00 19.11 51 SER B N 1
ATOM 1181 C CA . SER B 1 51 ? 21.596 5.211 5.620 1.00 19.10 51 SER B CA 1
ATOM 1182 C C . SER B 1 51 ? 21.970 4.548 6.957 1.00 18.89 51 SER B C 1
ATOM 1183 O O . SER B 1 51 ? 21.483 4.970 7.995 1.00 19.48 51 SER B O 1
ATOM 1186 N N . ILE B 1 52 ? 22.846 3.542 6.922 1.00 18.44 52 ILE B N 1
ATOM 1187 C CA . ILE B 1 52 ? 23.341 2.908 8.162 1.00 18.22 52 ILE B CA 1
ATOM 1188 C C . ILE B 1 52 ? 24.142 3.932 8.981 1.00 18.16 52 ILE B C 1
ATOM 1189 O O . ILE B 1 52 ? 23.978 4.068 10.209 1.00 17.87 52 ILE B O 1
ATOM 1194 N N . ILE B 1 53 ? 25.001 4.670 8.286 1.00 18.59 53 ILE B N 1
ATOM 1195 C CA . ILE B 1 53 ? 25.836 5.646 8.955 1.00 19.13 53 ILE B CA 1
ATOM 1196 C C . ILE B 1 53 ? 24.961 6.766 9.544 1.00 18.78 53 ILE B C 1
ATOM 1197 O O . ILE B 1 53 ? 25.151 7.190 10.700 1.00 19.14 53 ILE B O 1
ATOM 1202 N N . ARG B 1 54 ? 23.990 7.230 8.753 1.00 18.35 54 ARG B N 1
ATOM 1203 C CA . ARG B 1 54 ? 23.055 8.236 9.257 1.00 19.09 54 ARG B CA 1
ATOM 1204 C C . ARG B 1 54 ? 22.282 7.774 10.496 1.00 19.19 54 ARG B C 1
ATOM 1205 O O . ARG B 1 54 ? 22.164 8.524 11.473 1.00 20.04 54 ARG B O 1
ATOM 1213 N N . LEU B 1 55 ? 21.774 6.538 10.481 1.00 18.32 55 LEU B N 1
ATOM 1214 C CA . LEU B 1 55 ? 21.016 6.050 11.639 1.00 18.44 55 LEU B CA 1
ATOM 1215 C C . LEU B 1 55 ? 21.950 5.966 12.850 1.00 18.22 55 LEU B C 1
ATOM 1216 O O . LEU B 1 55 ? 21.572 6.311 13.973 1.00 18.72 55 LEU B O 1
ATOM 1221 N N . SER B 1 56 ? 23.177 5.504 12.613 1.00 18.01 56 SER B N 1
ATOM 1222 C CA . SER B 1 56 ? 24.163 5.395 13.690 1.00 18.05 56 SER B CA 1
ATOM 1223 C C . SER B 1 56 ? 24.417 6.742 14.364 1.00 18.37 56 SER B C 1
ATOM 1224 O O . SER B 1 56 ? 24.416 6.844 15.597 1.00 17.18 56 SER B O 1
ATOM 1227 N N . LYS B 1 57 ? 24.623 7.776 13.545 1.00 18.97 57 LYS B N 1
ATOM 1228 C CA . LYS B 1 57 ? 24.845 9.128 14.059 1.00 20.62 57 LYS B CA 1
ATOM 1229 C C . LYS B 1 57 ? 23.622 9.696 14.757 1.00 20.86 57 LYS B C 1
ATOM 1230 O O . LYS B 1 57 ? 23.759 10.470 15.705 1.00 21.89 57 LYS B O 1
ATOM 1236 N N . LYS B 1 58 ? 22.438 9.280 14.311 1.00 21.14 58 LYS B N 1
ATOM 1237 C CA . LYS B 1 58 ? 21.188 9.656 14.966 1.00 22.25 58 LYS B CA 1
ATOM 1238 C C . LYS B 1 58 ? 21.107 9.122 16.400 1.00 21.85 58 LYS B C 1
ATOM 1239 O O . LYS B 1 58 ? 20.628 9.807 17.305 1.00 23.40 58 LYS B O 1
ATOM 1245 N N . VAL B 1 59 ? 21.595 7.913 16.629 1.00 20.36 59 VAL B N 1
ATOM 1246 C CA . VAL B 1 59 ? 21.479 7.308 17.961 1.00 19.95 59 VAL B CA 1
ATOM 1247 C C . VAL B 1 59 ? 22.703 7.514 18.861 1.00 20.11 59 VAL B C 1
ATOM 1248 O O . VAL B 1 59 ? 22.597 7.397 20.077 1.00 20.68 59 VAL B O 1
ATOM 1252 N N . THR B 1 60 ? 23.857 7.831 18.272 1.00 19.57 60 THR B N 1
ATOM 1253 C CA . THR B 1 60 ? 25.082 8.070 19.064 1.00 19.88 60 THR B CA 1
ATOM 1254 C C . THR B 1 60 ? 25.989 9.031 18.268 1.00 21.27 60 THR B C 1
ATOM 1255 O O . THR B 1 60 ? 26.195 8.850 17.074 1.00 21.44 60 THR B O 1
ATOM 1259 N N . PRO B 1 61 ? 26.518 10.069 18.929 1.00 22.91 61 PRO B N 1
ATOM 1260 C CA . PRO B 1 61 ? 27.205 11.121 18.164 1.00 23.76 61 PRO B CA 1
ATOM 1261 C C . PRO B 1 61 ? 28.450 10.660 17.397 1.00 23.63 61 PRO B C 1
ATOM 1262 O O . PRO B 1 61 ? 28.729 11.203 16.330 1.00 24.27 61 PRO B O 1
ATOM 1266 N N . GLY B 1 62 ? 29.171 9.671 17.921 1.00 23.27 62 GLY B N 1
ATOM 1267 C CA . GLY B 1 62 ? 30.305 9.080 17.198 1.00 23.46 62 GLY B CA 1
ATOM 1268 C C . GLY B 1 62 ? 29.993 8.165 16.020 1.00 22.64 62 GLY B C 1
ATOM 1269 O O . GLY B 1 62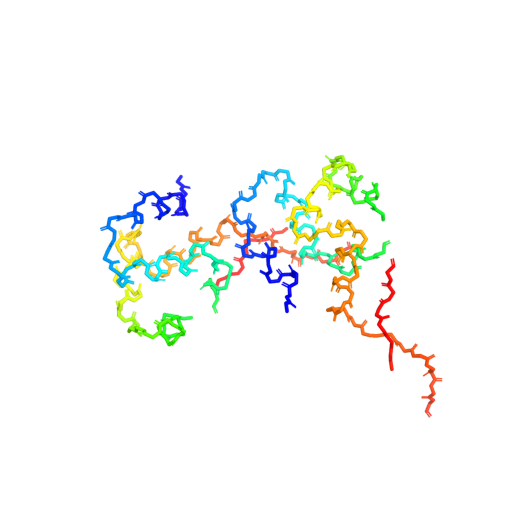 ? 30.912 7.581 15.423 1.00 24.20 62 GLY B O 1
ATOM 1270 N N . GLY B 1 63 ? 28.712 8.010 15.685 1.00 20.21 63 GLY B N 1
ATOM 1271 C CA . GLY B 1 63 ? 28.349 7.238 14.512 1.00 20.00 63 GLY B CA 1
ATOM 1272 C C . GLY B 1 63 ? 28.630 5.755 14.630 1.00 19.61 63 GLY B C 1
ATOM 1273 O O . GLY B 1 63 ? 28.632 5.193 15.727 1.00 18.85 63 GLY B O 1
ATOM 1274 N N . PHE B 1 64 ? 28.893 5.146 13.482 1.00 19.84 64 PHE B N 1
ATOM 1275 C CA . PHE B 1 64 ? 28.889 3.706 13.334 1.00 19.92 64 PHE B CA 1
ATOM 1276 C C . PHE B 1 64 ? 29.948 3.016 14.192 1.00 19.54 64 PHE B C 1
ATOM 1277 O O . PHE B 1 64 ? 29.649 2.057 14.899 1.00 19.10 64 PHE B O 1
ATOM 1285 N N . ASN B 1 65 ? 31.181 3.495 14.151 1.00 20.33 65 ASN B N 1
ATOM 1286 C CA . ASN B 1 65 ? 32.203 2.886 14.979 1.00 20.79 65 ASN B CA 1
ATOM 1287 C C . ASN B 1 65 ? 31.894 3.009 16.481 1.00 19.44 65 ASN B C 1
ATOM 1288 O O . ASN B 1 65 ? 32.126 2.068 17.232 1.00 19.06 65 ASN B O 1
ATOM 1293 N N . GLU B 1 66 ? 31.331 4.140 16.913 1.00 18.27 66 GLU B N 1
ATOM 1294 C CA . GLU B 1 66 ? 30.951 4.307 18.305 1.00 17.49 66 GLU B CA 1
ATOM 1295 C C . GLU B 1 66 ? 29.772 3.414 18.669 1.00 16.17 66 GLU B C 1
ATOM 1296 O O . GLU B 1 66 ? 29.698 2.900 19.797 1.00 15.36 66 GLU B O 1
ATOM 1302 N N . LEU B 1 67 ? 28.838 3.243 17.732 1.00 15.13 67 LEU B N 1
ATOM 1303 C CA . LEU B 1 67 ? 27.734 2.311 17.941 1.00 15.15 67 LEU B CA 1
ATOM 1304 C C . LEU B 1 67 ? 28.310 0.927 18.269 1.00 15.01 67 LEU B C 1
ATOM 1305 O O . LEU B 1 67 ? 27.880 0.279 19.231 1.00 14.65 67 LEU B O 1
ATOM 1310 N N . LYS B 1 68 ? 29.282 0.481 17.476 1.00 15.80 68 LYS B N 1
ATOM 1311 C CA . LYS B 1 68 ? 29.860 -0.855 17.705 1.00 16.68 68 LYS B CA 1
ATOM 1312 C C . LYS B 1 68 ? 30.604 -0.912 19.044 1.00 16.98 68 LYS B C 1
ATOM 1313 O O . LYS B 1 68 ? 30.549 -1.920 19.730 1.00 16.80 68 LYS B O 1
ATOM 1319 N N . THR B 1 69 ? 31.291 0.168 19.431 1.00 16.35 69 THR B N 1
ATOM 1320 C CA A THR B 1 69 ? 31.980 0.220 20.724 0.50 16.66 69 THR B CA 1
ATOM 1321 C CA B THR B 1 69 ? 31.994 0.138 20.708 0.50 17.19 69 THR B CA 1
ATOM 1322 C C . THR B 1 69 ? 30.997 0.082 21.865 1.00 16.71 69 THR B C 1
ATOM 1323 O O . THR B 1 69 ? 31.197 -0.679 22.804 1.00 16.79 69 THR B O 1
ATOM 1330 N N . ARG B 1 70 ? 29.923 0.863 21.785 1.00 15.30 70 ARG B N 1
ATOM 1331 C CA . ARG B 1 70 ? 28.907 0.804 22.819 1.00 15.60 70 ARG B CA 1
ATOM 1332 C C . ARG B 1 70 ? 28.226 -0.561 22.898 1.00 15.45 70 ARG B C 1
ATOM 1333 O O . ARG B 1 70 ? 28.045 -1.116 24.010 1.00 16.31 70 ARG B O 1
ATOM 1341 N N . LEU B 1 71 ? 27.880 -1.128 21.743 1.00 15.19 71 LEU B N 1
ATOM 1342 C CA . LEU B 1 71 ? 27.302 -2.479 21.719 1.00 14.52 71 LEU B CA 1
ATOM 1343 C C . LEU B 1 71 ? 28.219 -3.491 22.386 1.00 15.61 71 LEU B C 1
ATOM 1344 O O . LEU B 1 71 ? 27.757 -4.383 23.104 1.00 15.44 71 LEU B O 1
ATOM 1349 N N . SER B 1 72 ? 29.528 -3.353 22.168 1.00 15.05 72 SER B N 1
ATOM 1350 C CA . SER B 1 72 ? 30.453 -4.384 22.648 1.00 15.89 72 SER B CA 1
ATOM 1351 C C . SER B 1 72 ? 30.447 -4.488 24.169 1.00 15.86 72 SER B C 1
ATOM 1352 O O . SER B 1 72 ? 30.725 -5.563 24.714 1.00 16.54 72 SER B O 1
ATOM 1355 N N . LYS B 1 73 ? 30.098 -3.395 24.855 1.00 16.42 73 LYS B N 1
ATOM 1356 C CA . LYS B 1 73 ? 30.003 -3.390 26.310 1.00 17.96 73 LYS B CA 1
ATOM 1357 C C . LYS B 1 73 ? 28.930 -4.336 26.819 1.00 17.25 73 LYS B C 1
ATOM 1358 O O . LYS B 1 73 ? 28.959 -4.744 27.986 1.00 18.83 73 LYS B O 1
ATOM 1364 N N . PHE B 1 74 ? 27.967 -4.658 25.968 1.00 15.14 74 PHE B N 1
ATOM 1365 C CA . PHE B 1 74 ? 26.858 -5.539 26.364 1.00 15.59 74 PHE B CA 1
ATOM 1366 C C . PHE B 1 74 ? 26.957 -6.920 25.763 1.00 15.03 74 PHE B C 1
ATOM 1367 O O . PHE B 1 74 ? 25.998 -7.697 25.847 1.00 16.74 74 PHE B O 1
ATOM 1375 N N . LEU B 1 75 ? 28.103 -7.210 25.154 1.00 14.77 75 LEU B N 1
ATOM 1376 C CA . LEU B 1 75 ? 28.370 -8.534 24.600 1.00 14.62 75 LEU B CA 1
ATOM 1377 C C . LEU B 1 75 ? 29.252 -9.325 25.543 1.00 14.53 75 LEU B C 1
ATOM 1378 O O . LEU B 1 75 ? 29.871 -8.752 26.456 1.00 14.92 75 LEU B O 1
ATOM 1383 N N . PRO B 1 76 ? 29.338 -10.645 25.324 1.00 14.53 76 PRO B N 1
ATOM 1384 C CA . PRO B 1 76 ? 30.153 -11.447 26.235 1.00 14.92 76 PRO B CA 1
ATOM 1385 C C . PRO B 1 76 ? 31.615 -11.020 26.197 1.00 15.45 76 PRO B C 1
ATOM 1386 O O . PRO B 1 76 ? 32.137 -10.652 25.120 1.00 15.99 76 PRO B O 1
ATOM 1390 N N . LYS B 1 77 ? 32.267 -11.053 27.354 1.00 16.29 77 LYS B N 1
ATOM 1391 C CA . LYS B 1 77 ? 33.702 -10.818 27.368 1.00 17.53 77 LYS B CA 1
ATOM 1392 C C . LYS B 1 77 ? 34.411 -12.045 26.814 1.00 18.08 77 LYS B C 1
ATOM 1393 O O . LYS B 1 77 ? 33.851 -13.148 26.814 1.00 19.47 77 LYS B O 1
ATOM 1399 N N . GLU B 1 78 ? 35.627 -11.847 26.318 1.00 18.14 78 GLU B N 1
ATOM 1400 C CA . GLU B 1 78 ? 36.383 -12.921 25.687 1.00 18.82 78 GLU B CA 1
ATOM 1401 C C . GLU B 1 78 ? 37.547 -13.363 26.572 1.00 18.73 78 GLU B C 1
ATOM 1402 O O . GLU B 1 78 ? 38.114 -12.568 27.319 1.00 20.34 78 GLU B O 1
ATOM 1408 N N . VAL B 1 79 ? 37.900 -14.634 26.492 1.00 18.32 79 VAL B N 1
ATOM 1409 C CA . VAL B 1 79 ? 38.937 -15.188 27.351 1.00 19.23 79 VAL B CA 1
ATOM 1410 C C . VAL B 1 79 ? 40.313 -14.652 26.966 1.00 21.08 79 VAL B C 1
ATOM 1411 O O . VAL B 1 79 ? 40.693 -14.693 25.792 1.00 22.10 79 VAL B O 1
ATOM 1415 N N . THR B 1 80 ? 41.063 -14.186 27.969 1.00 22.66 80 THR B N 1
ATOM 1416 C CA A THR B 1 80 ? 42.395 -13.651 27.698 0.50 23.71 80 THR B CA 1
ATOM 1417 C CA B THR B 1 80 ? 42.403 -13.632 27.758 0.50 23.98 80 THR B CA 1
ATOM 1418 C C . THR B 1 80 ? 43.426 -14.764 27.642 1.00 24.24 80 THR B C 1
ATOM 1419 O O . THR B 1 80 ? 44.309 -14.758 26.770 1.00 25.89 80 THR B O 1
ATOM 1426 N N . GLN B 1 81 ? 43.311 -15.726 28.549 1.00 24.01 81 GLN B N 1
ATOM 1427 C CA . GLN B 1 81 ? 44.246 -16.827 28.609 1.00 24.08 81 GLN B CA 1
ATOM 1428 C C . GLN B 1 81 ? 43.479 -18.075 28.977 1.00 22.91 81 GLN B C 1
ATOM 142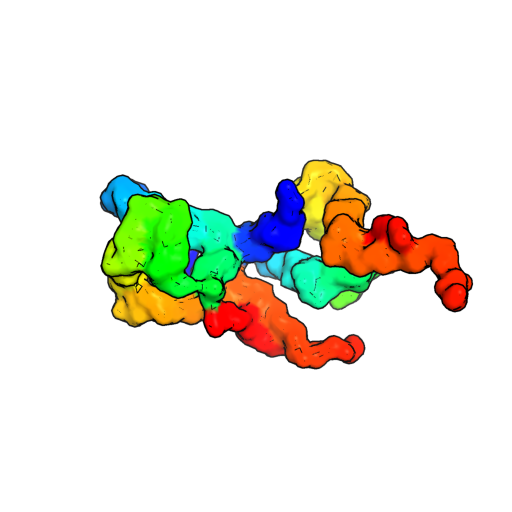9 O O . GLN B 1 81 ? 42.716 -18.077 29.950 1.00 22.00 81 GLN B O 1
ATOM 1431 N N . TYR B 1 82 ? 43.659 -19.120 28.172 1.00 23.34 82 TYR B N 1
ATOM 1432 C CA A TYR B 1 82 ? 43.049 -20.421 28.424 0.50 23.38 82 TYR B CA 1
ATOM 1433 C CA B TYR B 1 82 ? 43.019 -20.413 28.438 0.50 23.88 82 TYR B CA 1
ATOM 1434 C C . TYR B 1 82 ? 43.890 -21.259 29.366 1.00 24.41 82 TYR B C 1
ATOM 1435 O O . TYR B 1 82 ? 44.786 -21.982 28.919 1.00 25.01 82 TYR B O 1
ATOM 1452 N N . ASN B 1 83 ? 43.597 -21.151 30.659 1.00 25.78 83 ASN B N 1
ATOM 1453 C CA . ASN B 1 83 ? 44.353 -21.830 31.713 1.00 28.29 83 ASN B CA 1
ATOM 1454 C C . ASN B 1 83 ? 43.469 -22.885 32.350 1.00 30.15 83 ASN B C 1
ATOM 1455 O O . ASN B 1 83 ? 42.356 -22.586 32.792 1.00 30.63 83 ASN B O 1
ATOM 1460 N N . VAL B 1 84 ? 43.967 -24.116 32.385 1.00 31.58 84 VAL B N 1
ATOM 1461 C CA . VAL B 1 84 ? 43.206 -25.253 32.902 1.00 33.07 84 VAL B CA 1
ATOM 1462 C C . VAL B 1 84 ? 43.137 -25.229 34.430 1.00 34.05 84 VAL B C 1
ATOM 1463 O O . VAL B 1 84 ? 44.136 -24.950 35.104 1.00 35.24 84 VAL B O 1
ATOM 1467 N N . ASN B 1 97 ? 39.023 -11.882 31.719 1.00 28.28 97 ASN B N 1
ATOM 1468 C CA . ASN B 1 97 ? 38.371 -11.688 30.417 1.00 27.33 97 ASN B CA 1
ATOM 1469 C C . ASN B 1 97 ? 38.526 -10.262 29.885 1.00 26.37 97 ASN B C 1
ATOM 1470 O O . ASN B 1 97 ? 38.888 -9.346 30.639 1.00 28.42 97 ASN B O 1
ATOM 1475 N N . LYS B 1 98 ? 38.264 -10.073 28.592 1.00 24.09 98 LYS B N 1
ATOM 1476 C CA . LYS B 1 98 ? 38.476 -8.783 27.927 1.00 22.76 98 LYS B CA 1
ATOM 1477 C C . LYS B 1 98 ? 37.254 -8.367 27.129 1.00 20.84 98 LYS B C 1
ATOM 1478 O O . LYS B 1 98 ? 36.450 -9.202 26.741 1.00 20.23 98 LYS B O 1
ATOM 1484 N N . LEU B 1 99 ? 37.121 -7.064 26.893 1.00 19.59 99 LEU B N 1
ATOM 1485 C CA . LEU B 1 99 ? 36.012 -6.516 26.102 1.00 18.30 99 LEU B CA 1
ATOM 1486 C C . LEU B 1 99 ? 35.887 -7.226 24.765 1.00 17.99 99 LEU B C 1
ATOM 1487 O O . LEU B 1 99 ? 36.879 -7.431 24.060 1.00 18.55 99 LEU B O 1
ATOM 1492 N N . HIS B 1 100 ? 34.658 -7.589 24.400 1.00 15.46 100 HIS B N 1
ATOM 1493 C CA . HIS B 1 100 ? 34.430 -8.250 23.125 1.00 15.68 100 HIS B CA 1
ATOM 1494 C C . HIS B 1 100 ? 35.029 -7.438 21.999 1.00 15.84 100 HIS B C 1
ATOM 1495 O O . HIS B 1 100 ? 34.935 -6.203 21.985 1.00 16.09 100 HIS B O 1
ATOM 1502 N N . SER B 1 101 ? 35.618 -8.133 21.036 1.00 16.41 101 SER B N 1
ATOM 1503 C CA . SER B 1 101 ? 36.172 -7.483 19.842 1.00 18.99 101 SER B CA 1
ATOM 1504 C C . SER B 1 101 ? 35.145 -6.653 19.063 1.00 19.26 101 SER B C 1
ATOM 1505 O O . SER B 1 101 ? 33.953 -6.915 19.100 1.00 19.06 101 SER B O 1
ATOM 1508 N N . ARG B 1 102 ? 35.633 -5.648 18.345 1.00 20.10 102 ARG B N 1
ATOM 1509 C CA . ARG B 1 102 ? 34.804 -4.865 17.431 1.00 22.62 102 ARG B CA 1
ATOM 1510 C C . ARG B 1 102 ? 35.483 -4.929 16.065 1.00 23.56 102 ARG B C 1
ATOM 1511 O O . ARG B 1 102 ? 35.053 -4.267 15.119 1.00 26.09 102 ARG B O 1
#

Nearest PDB structures (foldseek):
  3iwf-assembly2_A  TM=1.012E+00  e=1.260E-14  Staphylococcus epidermidis ATCC 12228
  3iwf-assembly3_B  TM=1.005E+00  e=1.408E-13  Staphylococcus epidermidis ATCC 12228
  8k3b-assembly1_A  TM=9.208E-01  e=8.514E-05  Pseudomonas aeruginosa
  4ivn-assembly1_B  TM=9.292E-01  e=4.053E-03  Vibrio vulnificus YJ016
  8v4v-assembly1_B  TM=7.748E-01  e=2.087E-03  Streptococcus pneumoniae